Protein AF-A0A955YMF3-F1 (afdb_monomer_lite)

Secondary structure (DSSP, 8-state):
-PPPPPHHHHHHHHHHH-SSGGGS-SSHHHHHHHHHHHHHHTT---------TTHHHHHHHHHHSSSS-------S-HHHHHHHHHHHHHHHHHHHHHHHHTTS------THHHHHHHHHH--SS--GGGHHHHHHHHH-S-HHHHHHHHHHHHT-SSGGGS-HHHHHHHHHHH--SHHHHHHHHHHHHHH--GGGHHHHHHHHTS-S--BSGGG-B-TTGGGHHHHHHHHHHHHSPPPPP-------

Structure (mmCIF, N/CA/C/O backbone):
data_AF-A0A955YMF3-F1
#
_entry.id   AF-A0A955YMF3-F1
#
loop_
_atom_site.group_PDB
_atom_site.id
_atom_site.type_symbol
_atom_site.label_atom_id
_atom_site.label_alt_id
_atom_site.label_comp_id
_atom_site.label_asym_id
_atom_site.label_entity_id
_atom_site.label_seq_id
_atom_site.pdbx_PDB_ins_code
_atom_site.Cartn_x
_atom_site.Cartn_y
_atom_site.Cartn_z
_atom_site.occupancy
_atom_site.B_iso_or_equiv
_atom_site.auth_seq_id
_atom_site.auth_comp_id
_atom_site.auth_asym_id
_atom_site.auth_atom_id
_atom_site.pdbx_PDB_model_num
ATOM 1 N N . GLU A 1 1 ? -7.262 38.001 1.046 1.00 43.47 1 GLU A N 1
ATOM 2 C CA . GLU A 1 1 ? -6.238 38.309 2.060 1.00 43.47 1 GLU A CA 1
ATOM 3 C C . GLU A 1 1 ? -5.199 37.207 1.936 1.00 43.47 1 GLU A C 1
ATOM 5 O O . GLU A 1 1 ? -5.544 36.052 2.142 1.00 43.47 1 GLU A O 1
ATOM 10 N N . TRP A 1 2 ? -4.034 37.503 1.360 1.00 42.31 2 TRP A N 1
ATOM 11 C CA . TRP A 1 2 ? -3.029 36.476 1.066 1.00 42.31 2 TRP A CA 1
ATOM 12 C C . TRP A 1 2 ? -2.251 36.199 2.350 1.00 42.31 2 TRP A C 1
ATOM 14 O O . TRP A 1 2 ? -1.801 37.142 2.997 1.00 42.31 2 TRP A O 1
ATOM 24 N N . ALA A 1 3 ? -2.139 34.928 2.739 1.00 61.62 3 ALA A N 1
ATOM 25 C CA . ALA A 1 3 ? -1.353 34.533 3.899 1.00 61.62 3 ALA A CA 1
ATOM 26 C C . ALA A 1 3 ? 0.103 34.972 3.691 1.00 61.62 3 ALA A C 1
ATOM 28 O O . ALA A 1 3 ? 0.709 34.638 2.672 1.00 61.62 3 ALA A O 1
ATOM 29 N N . HIS A 1 4 ? 0.638 35.756 4.629 1.00 74.38 4 HIS A N 1
ATOM 30 C CA . HIS A 1 4 ? 2.041 36.150 4.615 1.00 74.38 4 HIS A CA 1
ATOM 31 C C . HIS A 1 4 ? 2.911 34.893 4.691 1.00 74.38 4 HIS A C 1
ATOM 33 O O . HIS A 1 4 ? 2.798 34.112 5.637 1.00 74.38 4 HIS A O 1
ATOM 39 N N . LEU A 1 5 ? 3.742 34.686 3.670 1.00 72.50 5 LEU A N 1
ATOM 40 C CA . LEU A 1 5 ? 4.762 33.646 3.689 1.00 72.50 5 LEU A CA 1
ATOM 41 C C . LEU A 1 5 ? 5.828 34.016 4.734 1.00 72.50 5 LEU A C 1
ATOM 43 O O . LEU A 1 5 ? 6.191 35.192 4.813 1.00 72.50 5 LEU A O 1
ATOM 47 N N . PRO A 1 6 ? 6.310 33.051 5.536 1.00 82.19 6 PRO A N 1
ATOM 48 C CA . PRO A 1 6 ? 7.395 33.295 6.480 1.00 82.19 6 PRO A CA 1
ATOM 49 C C . PRO A 1 6 ? 8.678 33.659 5.722 1.00 82.19 6 PRO A C 1
ATOM 51 O O . PRO A 1 6 ? 9.014 33.017 4.724 1.00 82.19 6 PRO A O 1
ATOM 54 N N . GLU A 1 7 ? 9.374 34.696 6.189 1.00 81.69 7 GLU A N 1
ATOM 55 C CA . GLU A 1 7 ? 10.567 35.270 5.546 1.00 81.69 7 GLU A CA 1
ATOM 56 C C . GLU A 1 7 ? 11.668 34.216 5.365 1.00 81.69 7 GLU A C 1
ATOM 58 O O . GLU A 1 7 ? 12.318 34.142 4.327 1.00 81.69 7 GLU A O 1
ATOM 63 N N . GLU A 1 8 ? 11.787 33.298 6.319 1.00 84.25 8 GLU A N 1
ATOM 64 C CA . GLU A 1 8 ? 12.791 32.240 6.317 1.00 84.25 8 GLU A CA 1
ATOM 65 C C . GLU A 1 8 ? 12.535 31.172 5.237 1.00 84.25 8 GLU A C 1
ATOM 67 O O . GLU A 1 8 ? 13.465 30.518 4.757 1.00 84.25 8 GLU A O 1
ATOM 72 N N . LEU A 1 9 ? 11.274 30.981 4.828 1.00 86.25 9 LEU A N 1
ATOM 73 C CA . LEU A 1 9 ? 10.940 30.114 3.697 1.00 86.25 9 LEU A CA 1
ATOM 74 C C . LEU A 1 9 ? 11.291 30.790 2.371 1.00 86.25 9 LEU A C 1
ATOM 76 O O . LEU A 1 9 ? 11.742 30.115 1.445 1.00 86.25 9 LEU A O 1
ATOM 80 N N . ASP A 1 10 ? 11.106 32.105 2.289 1.00 88.00 10 ASP A N 1
ATOM 81 C CA . ASP A 1 10 ? 11.448 32.888 1.104 1.00 88.00 10 ASP A CA 1
ATOM 82 C C . ASP A 1 10 ? 12.969 32.875 0.879 1.00 88.00 10 ASP A C 1
ATOM 84 O O . ASP A 1 10 ? 13.438 32.560 -0.215 1.00 88.00 10 ASP A O 1
ATOM 88 N N . GLU A 1 11 ? 13.761 33.055 1.942 1.00 88.50 11 GLU A N 1
ATOM 89 C CA . GLU A 1 11 ? 15.224 32.916 1.900 1.00 88.50 11 GLU A CA 1
ATOM 90 C C . GLU A 1 11 ? 15.678 31.523 1.435 1.00 88.50 11 GLU A C 1
ATOM 92 O O . GLU A 1 11 ? 16.590 31.398 0.609 1.00 88.50 11 GLU A O 1
ATOM 97 N N . LEU A 1 12 ? 15.020 30.457 1.910 1.00 90.19 12 LEU A N 1
ATOM 98 C CA . LEU A 1 12 ? 15.318 29.096 1.464 1.00 90.19 12 LEU A CA 1
ATOM 99 C C . LEU A 1 12 ? 15.028 28.927 -0.034 1.00 90.19 12 LEU A C 1
ATOM 101 O O . LEU A 1 12 ? 15.833 28.326 -0.750 1.00 90.19 12 LEU A O 1
ATOM 105 N N . ILE A 1 13 ? 13.921 29.485 -0.530 1.00 90.62 13 ILE A N 1
ATOM 106 C CA . ILE A 1 13 ? 13.575 29.471 -1.956 1.00 90.62 13 ILE A CA 1
ATOM 107 C C . ILE A 1 13 ? 14.620 30.240 -2.775 1.00 90.62 13 ILE A C 1
ATOM 109 O O . ILE A 1 13 ? 15.085 29.724 -3.794 1.00 90.62 13 ILE A O 1
ATOM 113 N N . PHE A 1 14 ? 15.058 31.416 -2.319 1.00 91.00 14 PHE A N 1
ATOM 114 C CA . PHE A 1 14 ? 16.126 32.170 -2.980 1.00 91.00 14 PHE A CA 1
ATOM 115 C C . PHE A 1 14 ? 17.440 31.381 -3.040 1.00 91.00 14 PHE A C 1
ATOM 117 O O . PHE A 1 14 ? 18.060 31.324 -4.101 1.00 91.00 14 PHE A O 1
ATOM 124 N N . SER A 1 15 ? 17.817 30.682 -1.964 1.00 89.25 15 SER A N 1
ATOM 125 C CA . SER A 1 15 ? 19.024 29.839 -1.950 1.00 89.25 15 SER A CA 1
ATOM 126 C C . SER A 1 15 ? 18.961 28.679 -2.957 1.00 89.25 15 SER A C 1
ATOM 128 O O . SER A 1 15 ? 19.966 28.313 -3.565 1.00 89.25 15 SER A O 1
ATOM 130 N N . LEU A 1 16 ? 17.771 28.114 -3.195 1.00 91.31 16 LEU A N 1
ATOM 131 C CA . LEU A 1 16 ? 17.562 27.040 -4.172 1.00 91.31 16 LEU A CA 1
ATOM 132 C C . LEU A 1 16 ? 17.628 27.541 -5.616 1.00 91.31 16 LEU A C 1
ATOM 134 O O . LEU A 1 16 ? 18.054 26.806 -6.512 1.00 91.31 16 LEU A O 1
ATOM 138 N N . LEU A 1 17 ? 17.200 28.784 -5.833 1.00 94.44 17 LEU A N 1
ATOM 139 C CA . LEU A 1 17 ? 17.168 29.434 -7.140 1.00 94.44 17 LEU A CA 1
ATOM 140 C C . LEU A 1 17 ? 18.468 30.169 -7.484 1.00 94.44 17 LEU A C 1
ATOM 142 O O . LEU A 1 17 ? 18.587 30.699 -8.590 1.00 94.44 17 LEU A O 1
ATOM 146 N N . GLU A 1 18 ? 19.454 30.170 -6.586 1.00 93.31 18 GLU A N 1
ATOM 147 C CA . GLU A 1 18 ? 20.709 30.888 -6.781 1.00 93.31 18 GLU A CA 1
ATOM 148 C C . GLU A 1 18 ? 21.424 30.433 -8.059 1.00 93.31 18 GLU A C 1
ATOM 150 O O . GLU A 1 18 ? 21.456 29.253 -8.410 1.00 93.31 18 GLU A O 1
ATOM 155 N N . THR A 1 19 ? 22.010 31.363 -8.807 1.00 87.31 19 THR A N 1
ATOM 156 C CA . THR A 1 19 ? 22.569 31.053 -10.132 1.00 87.31 19 THR A CA 1
ATOM 157 C C . THR A 1 19 ? 23.849 30.224 -10.016 1.00 87.31 19 THR A C 1
ATOM 159 O O . THR A 1 19 ? 24.144 29.392 -10.878 1.00 87.31 19 THR A O 1
ATOM 162 N N . LYS A 1 20 ? 24.609 30.420 -8.936 1.00 90.56 20 LYS A N 1
ATOM 163 C CA . LYS A 1 20 ? 25.871 29.724 -8.688 1.00 90.56 20 LYS A CA 1
ATOM 164 C C . LYS A 1 20 ? 25.628 28.408 -7.940 1.00 90.56 20 LYS A C 1
ATOM 166 O O . LYS A 1 20 ? 25.076 28.427 -6.846 1.00 90.56 20 LYS A O 1
ATOM 171 N N . PRO A 1 21 ? 26.108 27.260 -8.458 1.00 81.81 21 PRO A N 1
ATOM 172 C CA . PRO A 1 21 ? 25.903 25.966 -7.803 1.00 81.81 21 PRO A CA 1
ATOM 173 C C . PRO A 1 21 ? 26.508 25.857 -6.398 1.00 81.81 21 PRO A C 1
ATOM 175 O O . PRO A 1 21 ? 26.011 25.080 -5.596 1.00 81.81 21 PRO A O 1
ATOM 178 N N . ALA A 1 22 ? 27.574 26.610 -6.113 1.00 85.69 22 ALA A N 1
ATOM 179 C CA . ALA A 1 22 ? 28.259 26.582 -4.819 1.00 85.69 22 ALA A CA 1
ATOM 180 C C . ALA A 1 22 ? 27.468 27.261 -3.689 1.00 85.69 22 ALA A C 1
ATOM 182 O O . ALA A 1 22 ? 27.739 26.988 -2.525 1.00 85.69 22 ALA A O 1
ATOM 183 N N . ASP A 1 23 ? 26.505 28.114 -4.041 1.00 86.12 23 ASP A N 1
ATOM 184 C CA . ASP A 1 23 ? 25.693 28.880 -3.093 1.00 86.12 23 ASP A CA 1
ATOM 185 C C . ASP A 1 23 ? 24.331 28.202 -2.831 1.00 86.12 23 ASP A C 1
ATOM 187 O O . ASP A 1 23 ? 23.549 28.658 -1.999 1.00 86.12 23 ASP A O 1
ATOM 191 N N . ARG A 1 24 ? 24.053 27.085 -3.521 1.00 88.69 24 ARG A N 1
ATOM 192 C CA . ARG A 1 24 ? 22.860 26.257 -3.308 1.00 88.69 24 ARG A CA 1
ATOM 193 C C . ARG A 1 24 ? 23.100 25.246 -2.186 1.00 88.69 24 ARG A C 1
ATOM 195 O O . ARG A 1 24 ? 24.235 24.796 -2.012 1.00 88.69 24 ARG A O 1
ATOM 202 N N . PRO A 1 25 ? 22.038 24.787 -1.503 1.00 91.06 25 PRO A N 1
ATOM 203 C CA . PRO A 1 25 ? 22.119 23.629 -0.6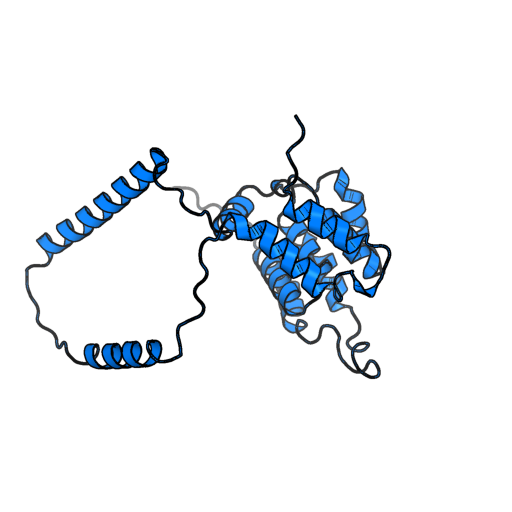22 1.00 91.06 25 PRO A CA 1
ATOM 204 C C . PRO A 1 25 ? 22.758 22.445 -1.352 1.00 91.06 25 PRO A C 1
ATOM 206 O O . PRO A 1 25 ? 22.349 22.081 -2.461 1.00 91.06 25 PRO A O 1
ATOM 209 N N . ALA A 1 26 ? 23.772 21.845 -0.737 1.00 82.75 26 ALA A N 1
ATOM 210 C CA . ALA A 1 26 ? 24.582 20.819 -1.380 1.00 82.75 26 ALA A CA 1
ATOM 211 C C . ALA A 1 26 ? 23.794 19.515 -1.560 1.00 82.75 26 ALA A C 1
ATOM 213 O O . ALA A 1 26 ? 24.111 18.697 -2.429 1.00 82.75 26 ALA A O 1
ATOM 214 N N . THR A 1 27 ? 22.764 19.302 -0.732 1.00 89.88 27 THR A N 1
ATOM 215 C CA . THR A 1 27 ? 21.963 18.079 -0.745 1.00 89.88 27 THR A CA 1
ATOM 216 C C . THR A 1 27 ? 20.477 18.331 -0.502 1.00 89.88 27 THR A C 1
ATOM 218 O O . THR A 1 27 ? 20.074 19.241 0.216 1.00 89.88 27 THR A O 1
ATOM 221 N N . ALA A 1 28 ? 19.638 17.434 -1.025 1.00 84.75 28 ALA A N 1
ATOM 222 C CA . ALA A 1 28 ? 18.204 17.426 -0.725 1.00 84.75 28 ALA A CA 1
ATOM 223 C C . ALA A 1 28 ? 17.897 17.143 0.762 1.00 84.75 28 ALA A C 1
ATOM 225 O O . ALA A 1 28 ? 16.797 17.434 1.226 1.00 84.75 28 ALA A O 1
ATOM 226 N N . ALA A 1 29 ? 18.850 16.566 1.507 1.00 75.31 29 ALA A N 1
ATOM 227 C CA . ALA A 1 29 ? 18.709 16.355 2.943 1.00 75.31 29 ALA A CA 1
ATOM 228 C C . ALA A 1 29 ? 18.720 17.690 3.700 1.00 75.31 29 ALA A C 1
ATOM 230 O O . ALA A 1 29 ? 17.834 17.907 4.513 1.00 75.31 29 ALA A O 1
ATOM 231 N N . GLU A 1 30 ? 19.628 18.605 3.354 1.00 79.81 30 GLU A N 1
ATOM 232 C CA . GLU A 1 30 ? 19.701 19.944 3.959 1.00 79.81 30 GLU A CA 1
ATOM 233 C C . GLU A 1 30 ? 18.416 20.748 3.734 1.00 79.81 30 GLU A C 1
ATOM 235 O O . GLU A 1 30 ? 17.901 21.366 4.661 1.00 79.81 30 GLU A O 1
ATOM 240 N N . VAL A 1 31 ? 17.845 20.679 2.527 1.00 90.88 31 VAL A N 1
ATOM 241 C CA . VAL A 1 31 ? 16.578 21.356 2.198 1.00 90.88 31 VAL A CA 1
ATOM 242 C C . VAL A 1 31 ? 15.424 20.785 3.013 1.00 90.88 31 VAL A C 1
ATOM 244 O O . VAL A 1 31 ? 14.618 21.527 3.567 1.00 90.88 31 VAL A O 1
ATOM 247 N N . ARG A 1 32 ? 15.343 19.453 3.109 1.00 86.44 32 ARG A N 1
ATOM 248 C CA . ARG A 1 32 ? 14.320 18.784 3.912 1.00 86.44 32 ARG A CA 1
ATOM 249 C C . ARG A 1 32 ? 14.458 19.154 5.386 1.00 86.44 32 ARG A C 1
ATOM 251 O O . ARG A 1 32 ? 13.451 19.445 6.017 1.00 86.44 32 ARG A O 1
ATOM 258 N N . ASP A 1 33 ? 15.673 19.162 5.918 1.00 81.38 33 ASP A N 1
ATOM 259 C CA . ASP A 1 33 ? 15.923 19.480 7.320 1.00 81.38 33 ASP A CA 1
ATOM 260 C C . ASP A 1 33 ? 15.587 20.955 7.614 1.00 81.38 33 ASP A C 1
ATOM 262 O O . ASP A 1 33 ? 14.957 21.238 8.630 1.00 81.38 33 ASP A O 1
ATOM 266 N N . ALA A 1 34 ? 15.885 21.881 6.694 1.00 84.19 34 ALA A N 1
ATOM 267 C CA . ALA A 1 34 ? 15.465 23.282 6.791 1.00 84.19 34 ALA A CA 1
ATOM 268 C C . ALA A 1 34 ? 13.934 23.436 6.769 1.00 84.19 34 ALA A C 1
ATOM 270 O O . ALA A 1 34 ? 13.373 24.132 7.611 1.00 84.19 34 ALA A O 1
ATOM 271 N N . LEU A 1 35 ? 13.235 22.732 5.872 1.00 88.00 35 LEU A N 1
ATOM 272 C CA . LEU A 1 35 ? 11.768 22.738 5.825 1.00 88.00 35 LEU A CA 1
ATOM 273 C C . LEU A 1 35 ? 11.141 22.138 7.087 1.00 88.00 35 LEU A C 1
ATOM 275 O O . LEU A 1 35 ? 10.138 22.657 7.569 1.00 88.00 35 LEU A O 1
ATOM 279 N N . LEU A 1 36 ? 11.736 21.083 7.651 1.00 81.88 36 LEU A N 1
ATOM 280 C CA . LEU A 1 36 ? 11.311 20.526 8.936 1.00 81.88 36 LEU A CA 1
ATOM 281 C C . LEU A 1 36 ? 11.513 21.549 10.060 1.00 81.88 36 LEU A C 1
ATOM 283 O O . LEU A 1 36 ? 10.624 21.739 10.883 1.00 81.88 36 LEU A O 1
ATOM 287 N N . VAL A 1 37 ? 12.640 22.261 10.079 1.00 81.50 37 VAL A N 1
ATOM 288 C CA . VAL A 1 37 ? 12.868 23.340 11.049 1.00 81.50 37 VAL A CA 1
ATOM 289 C C . VAL A 1 37 ? 11.855 24.473 10.876 1.00 81.50 37 VAL A C 1
ATOM 291 O O . VAL A 1 37 ? 11.398 25.003 11.876 1.00 81.50 37 VAL A O 1
ATOM 294 N N . LEU A 1 38 ? 11.432 24.826 9.664 1.00 83.31 38 LEU A N 1
ATOM 295 C CA . LEU A 1 38 ? 10.406 25.859 9.469 1.00 83.31 38 LEU A CA 1
ATOM 296 C C . LEU A 1 38 ? 9.004 25.381 9.862 1.00 83.31 38 LEU A C 1
ATOM 298 O O . LEU A 1 38 ? 8.267 26.113 10.522 1.00 83.31 38 LEU A O 1
ATOM 302 N N . ALA A 1 39 ? 8.663 24.139 9.517 1.00 78.88 39 ALA A N 1
ATOM 303 C CA . ALA A 1 39 ? 7.375 23.530 9.833 1.00 78.88 39 ALA A CA 1
ATOM 304 C C . ALA A 1 39 ? 7.191 23.272 11.337 1.00 78.88 39 ALA A C 1
ATOM 306 O O . ALA A 1 39 ? 6.080 23.393 11.847 1.00 78.88 39 ALA A O 1
ATOM 307 N N . TYR A 1 40 ? 8.272 22.937 12.051 1.00 75.06 40 TYR A N 1
ATOM 308 C CA . TYR A 1 40 ? 8.226 22.538 13.463 1.00 75.06 40 TYR A CA 1
ATOM 309 C C . TYR A 1 40 ? 8.909 23.527 14.423 1.00 75.06 40 TYR A C 1
ATOM 311 O O . TYR A 1 40 ? 8.664 23.490 15.628 1.00 75.06 40 TYR A O 1
ATOM 319 N N . GLY A 1 41 ? 9.745 24.440 13.926 1.00 57.41 41 GLY A N 1
ATOM 320 C CA . GLY A 1 41 ? 10.498 25.415 14.728 1.00 57.41 41 GLY A CA 1
ATOM 321 C C . GLY A 1 41 ? 9.637 26.528 15.318 1.00 57.41 41 GLY A C 1
ATOM 322 O O . GLY A 1 41 ? 9.949 27.017 16.399 1.00 57.41 41 GLY A O 1
ATOM 323 N N . HIS A 1 42 ? 8.490 26.839 14.707 1.00 50.81 42 HIS A N 1
ATOM 324 C CA . HIS A 1 42 ? 7.473 27.704 15.320 1.00 50.81 42 HIS A CA 1
ATOM 325 C C . HIS A 1 42 ? 6.721 27.026 16.483 1.00 50.81 42 HIS A C 1
ATOM 327 O O . HIS A 1 42 ? 5.986 27.685 17.215 1.00 50.81 42 HIS A O 1
ATOM 333 N N . SER A 1 43 ? 6.926 25.722 16.696 1.00 46.91 43 SER A N 1
ATOM 334 C CA . SER A 1 43 ? 6.306 24.944 17.774 1.00 46.91 43 SER A CA 1
ATOM 335 C C . SER A 1 43 ? 7.301 24.480 18.845 1.00 46.91 43 SER A C 1
ATOM 337 O O . SER A 1 43 ? 6.904 23.782 19.775 1.00 46.91 43 SER A O 1
ATOM 339 N N . ALA A 1 44 ? 8.580 24.867 18.765 1.00 40.75 44 ALA A N 1
ATOM 340 C CA . ALA A 1 44 ? 9.608 24.331 19.654 1.00 40.75 44 ALA A CA 1
ATOM 341 C C . ALA A 1 44 ? 10.683 25.361 20.042 1.00 40.75 44 ALA A C 1
ATOM 343 O O . ALA A 1 44 ? 11.828 25.306 19.594 1.00 40.75 44 ALA A O 1
ATOM 344 N N . HIS A 1 45 ? 10.370 26.228 21.009 1.00 38.53 45 HIS A N 1
ATOM 345 C CA . HIS A 1 45 ? 11.410 26.650 21.948 1.00 38.53 45 HIS A CA 1
ATOM 346 C C . HIS A 1 45 ? 11.740 25.463 22.860 1.00 38.53 45 HIS A C 1
ATOM 348 O O . HIS A 1 45 ? 11.056 25.205 23.846 1.00 38.53 45 HIS A O 1
ATOM 354 N N . GLY A 1 46 ? 12.785 24.719 22.504 1.00 32.81 46 GLY A N 1
ATOM 355 C CA . GLY A 1 46 ? 13.231 23.561 23.275 1.00 32.81 46 GLY A CA 1
ATOM 356 C C . GLY A 1 46 ? 14.556 23.003 22.777 1.00 32.81 46 GLY A C 1
ATOM 357 O O . GLY A 1 46 ? 14.639 21.843 22.391 1.00 32.81 46 GLY A O 1
ATOM 358 N N . LYS A 1 47 ? 15.599 23.836 22.751 1.00 35.03 47 LYS A N 1
ATOM 359 C CA . LYS A 1 47 ? 16.974 23.361 22.587 1.00 35.03 47 LYS A CA 1
ATOM 360 C C . LYS A 1 47 ? 17.511 23.021 23.975 1.00 35.03 47 LYS A C 1
ATOM 362 O O . LYS A 1 47 ? 17.639 23.923 24.790 1.00 35.03 47 LYS A O 1
ATOM 367 N N . ASP A 1 48 ? 17.873 21.764 24.205 1.00 34.75 48 ASP A N 1
ATOM 368 C CA . ASP A 1 48 ? 18.891 21.424 25.200 1.00 34.75 48 ASP A CA 1
ATOM 369 C C . ASP A 1 48 ? 19.777 20.287 24.662 1.00 34.75 48 ASP A C 1
ATOM 371 O O . ASP A 1 48 ? 19.311 19.156 24.497 1.00 34.75 48 ASP A O 1
ATOM 375 N N . PRO A 1 49 ? 21.061 20.551 24.358 1.00 48.72 49 PRO A N 1
ATOM 376 C CA . PRO A 1 49 ? 22.035 19.532 24.019 1.00 48.72 49 PRO A CA 1
ATOM 377 C C . PRO A 1 49 ? 22.800 19.142 25.286 1.00 48.72 49 PRO A C 1
ATOM 379 O O . PRO A 1 49 ? 23.960 19.497 25.456 1.00 48.72 49 PRO A O 1
ATOM 382 N N . ALA A 1 50 ? 22.157 18.431 26.205 1.00 42.81 50 ALA A N 1
ATOM 383 C CA . ALA A 1 50 ? 22.846 17.744 27.292 1.00 42.81 50 ALA A CA 1
ATOM 384 C C . ALA A 1 50 ? 21.870 16.803 27.991 1.00 42.81 50 ALA A C 1
ATOM 386 O O . ALA A 1 50 ? 20.943 17.272 28.633 1.00 42.81 50 ALA A O 1
ATOM 387 N N . LEU A 1 51 ? 22.113 15.492 27.937 1.00 42.94 51 LEU A N 1
ATOM 388 C CA . LEU A 1 51 ? 22.140 14.658 29.143 1.00 42.94 51 LEU A CA 1
ATOM 389 C C . LEU A 1 51 ? 22.572 13.233 28.802 1.00 42.94 51 LEU A C 1
ATOM 391 O O . LEU A 1 51 ? 21.843 12.410 28.255 1.00 42.94 51 LEU A O 1
ATOM 395 N N . ASN A 1 52 ? 23.820 12.989 29.177 1.00 39.53 52 ASN A N 1
ATOM 396 C CA . ASN A 1 52 ? 24.527 11.729 29.139 1.00 39.53 52 ASN A CA 1
ATOM 397 C C . ASN A 1 52 ? 23.828 10.597 29.919 1.00 39.53 52 ASN A C 1
ATOM 399 O O . ASN A 1 52 ? 23.225 10.785 30.979 1.00 39.53 52 ASN A O 1
ATOM 403 N N . ASP A 1 53 ? 24.072 9.396 29.403 1.00 50.00 53 ASP A N 1
ATOM 404 C CA . ASP A 1 53 ? 23.746 8.026 29.816 1.00 50.00 53 ASP A CA 1
ATOM 405 C C . ASP A 1 53 ? 24.146 7.623 31.264 1.00 50.00 53 ASP A C 1
ATOM 407 O O . ASP A 1 53 ? 24.848 6.642 31.500 1.00 50.00 53 ASP A O 1
ATOM 411 N N . THR A 1 54 ? 23.717 8.363 32.294 1.00 49.09 54 THR A N 1
ATOM 412 C CA . THR A 1 54 ? 24.048 8.014 33.701 1.00 49.09 54 THR A CA 1
ATOM 413 C C . THR A 1 54 ? 22.872 8.047 34.683 1.00 49.09 54 THR A C 1
ATOM 415 O O . THR A 1 54 ? 22.909 7.353 35.704 1.00 49.09 54 THR A O 1
ATOM 418 N N . GLY A 1 55 ? 21.779 8.752 34.370 1.00 44.00 55 GLY A N 1
ATOM 419 C CA . GLY A 1 55 ? 20.577 8.794 35.219 1.00 44.00 55 GLY A CA 1
ATOM 420 C C . GLY A 1 55 ? 19.725 7.519 35.152 1.00 44.00 55 GLY A C 1
ATOM 421 O O . GLY A 1 55 ? 19.246 7.020 36.175 1.00 44.00 55 GLY A O 1
ATOM 422 N N . ALA A 1 56 ? 19.604 6.930 33.958 1.00 47.28 56 ALA A N 1
ATOM 423 C CA . ALA A 1 56 ? 18.732 5.782 33.706 1.00 47.28 56 ALA A CA 1
ATOM 424 C C . ALA A 1 56 ? 19.175 4.500 34.445 1.00 47.28 56 ALA A C 1
ATOM 426 O O . ALA A 1 56 ? 18.337 3.690 34.852 1.00 47.28 56 ALA A O 1
ATOM 427 N N . ARG A 1 57 ? 20.482 4.331 34.703 1.00 49.94 57 ARG A N 1
ATOM 428 C CA . ARG A 1 57 ? 21.014 3.168 35.441 1.00 49.94 57 ARG A CA 1
ATOM 429 C C . ARG A 1 57 ? 20.753 3.249 36.949 1.00 49.94 57 ARG A C 1
ATOM 431 O O . ARG A 1 57 ? 20.408 2.236 37.556 1.00 49.94 57 ARG A O 1
ATOM 438 N N . LYS A 1 58 ? 20.831 4.439 37.558 1.00 48.62 58 LYS A N 1
ATOM 439 C CA . LYS A 1 58 ? 20.556 4.616 39.000 1.00 48.62 58 LYS A CA 1
ATOM 440 C C . LYS A 1 58 ? 19.065 4.485 39.334 1.00 48.62 58 LYS A C 1
ATOM 442 O O . LYS A 1 58 ? 18.724 3.960 40.393 1.00 48.62 58 LYS A O 1
ATOM 447 N N . ALA A 1 59 ? 18.179 4.875 38.416 1.00 50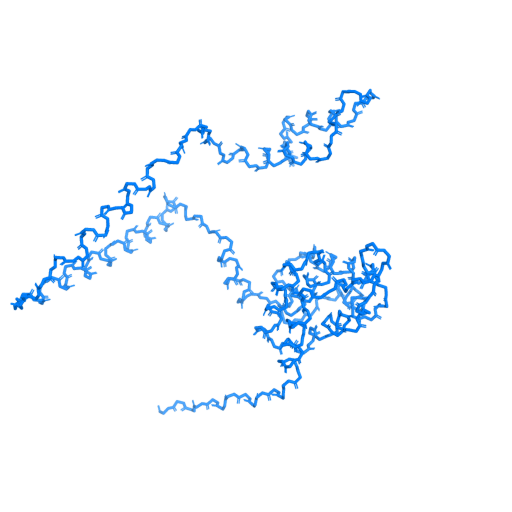.19 59 ALA A N 1
ATOM 448 C CA . ALA A 1 59 ? 16.733 4.723 38.589 1.00 50.19 59 ALA A CA 1
ATOM 449 C C . ALA A 1 59 ? 16.271 3.249 38.562 1.00 50.19 59 ALA A C 1
ATOM 451 O O . ALA A 1 59 ? 15.358 2.879 39.301 1.00 50.19 59 ALA A O 1
ATOM 452 N N . ARG A 1 60 ? 16.927 2.383 37.771 1.00 53.12 60 ARG A N 1
ATOM 453 C CA . ARG A 1 60 ? 16.629 0.937 37.744 1.00 53.12 60 ARG A CA 1
ATOM 454 C C . ARG A 1 60 ? 17.109 0.197 38.999 1.00 53.12 60 ARG A C 1
ATOM 456 O O . ARG A 1 60 ? 16.382 -0.666 39.482 1.00 53.12 60 ARG A O 1
ATOM 463 N N . ALA A 1 61 ? 18.256 0.567 39.575 1.00 50.81 61 ALA 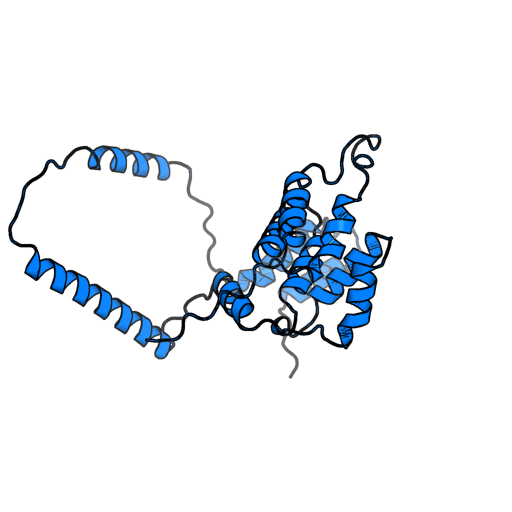A N 1
ATOM 464 C CA . ALA A 1 61 ? 18.773 -0.071 40.794 1.00 50.81 61 ALA A CA 1
ATOM 465 C C . ALA A 1 61 ? 17.868 0.164 42.019 1.00 50.81 61 ALA A C 1
ATOM 467 O O . ALA A 1 61 ? 17.576 -0.766 42.765 1.00 50.81 61 ALA A O 1
ATOM 468 N N . LYS A 1 62 ? 17.323 1.380 42.171 1.00 45.97 62 LYS A N 1
ATOM 469 C CA . LYS A 1 62 ? 16.454 1.732 43.310 1.00 45.97 62 LYS A CA 1
ATOM 470 C C . LYS A 1 62 ? 15.085 1.032 43.284 1.00 45.97 62 LYS A C 1
ATOM 472 O O . LYS A 1 62 ? 14.446 0.894 44.322 1.00 45.97 62 LYS A O 1
ATOM 477 N N . ARG A 1 63 ? 14.635 0.581 42.105 1.00 51.66 63 ARG A N 1
ATOM 478 C CA . ARG A 1 63 ? 13.342 -0.104 41.913 1.00 51.66 63 ARG A CA 1
ATOM 479 C C . ARG A 1 63 ? 13.427 -1.616 42.170 1.00 51.66 63 ARG A C 1
ATOM 481 O O . ARG A 1 63 ? 12.429 -2.217 42.557 1.00 51.66 63 ARG A O 1
ATOM 488 N N . ALA A 1 64 ? 14.611 -2.213 42.016 1.00 48.75 64 ALA A N 1
ATOM 489 C CA . ALA A 1 64 ? 14.853 -3.624 42.333 1.00 48.75 64 ALA A CA 1
ATOM 490 C C . ALA A 1 64 ? 14.893 -3.889 43.851 1.00 48.75 64 ALA A C 1
ATOM 492 O O . ALA A 1 64 ? 14.494 -4.955 44.301 1.00 48.75 64 ALA A O 1
ATOM 493 N N . GLU A 1 65 ? 15.291 -2.898 44.651 1.00 43.56 65 GLU A N 1
ATOM 494 C CA . GLU A 1 65 ? 15.406 -3.028 46.112 1.00 43.56 65 GLU A CA 1
ATOM 495 C C . GLU A 1 65 ? 14.062 -2.852 46.848 1.00 43.56 65 GLU A C 1
ATOM 497 O O . GLU A 1 65 ? 13.880 -3.342 47.958 1.00 43.56 65 GLU A O 1
ATOM 502 N N . GLN A 1 66 ? 13.074 -2.203 46.218 1.00 50.12 66 GLN A N 1
ATOM 503 C CA . GLN A 1 66 ? 11.747 -1.981 46.812 1.00 50.12 66 GLN A CA 1
ATOM 504 C C . GLN A 1 66 ? 10.755 -3.132 46.590 1.00 50.12 66 GLN A C 1
ATOM 506 O O . GLN A 1 66 ? 9.699 -3.148 47.217 1.00 50.12 66 GLN A O 1
ATOM 511 N N . THR A 1 67 ? 11.062 -4.099 45.720 1.00 46.75 67 THR A N 1
ATOM 512 C CA . THR A 1 67 ? 10.122 -5.183 45.372 1.00 46.75 67 THR A CA 1
ATOM 513 C C . THR A 1 67 ? 10.273 -6.448 46.222 1.00 46.75 67 THR A C 1
ATOM 515 O O . THR A 1 67 ? 9.425 -7.331 46.134 1.00 46.75 67 THR A O 1
ATOM 518 N N . THR A 1 68 ? 11.270 -6.531 47.110 1.00 43.78 68 THR A N 1
ATOM 519 C CA . THR A 1 68 ? 11.507 -7.717 47.962 1.00 43.78 68 THR A CA 1
ATOM 520 C C . THR A 1 68 ? 11.101 -7.549 49.429 1.00 43.78 68 THR A C 1
ATOM 522 O O . THR A 1 68 ? 11.189 -8.507 50.195 1.00 43.78 68 THR A O 1
ATOM 525 N N . ALA A 1 69 ? 10.586 -6.386 49.841 1.00 45.12 69 ALA A N 1
ATOM 526 C CA . ALA A 1 69 ? 10.214 -6.133 51.233 1.00 45.12 69 ALA A CA 1
ATOM 527 C C . ALA A 1 69 ? 8.783 -5.597 51.382 1.00 45.12 69 ALA A C 1
ATOM 529 O O . ALA A 1 69 ? 8.561 -4.415 51.635 1.00 45.12 69 ALA A O 1
ATOM 530 N N . SER A 1 70 ? 7.787 -6.480 51.296 1.00 40.84 70 SER A N 1
ATOM 531 C CA . SER A 1 70 ? 6.555 -6.320 52.083 1.00 40.84 70 SER A CA 1
ATOM 532 C C . SER A 1 70 ? 5.775 -7.623 52.155 1.00 40.84 70 SER A C 1
ATOM 534 O O . SER A 1 70 ? 4.938 -7.942 51.315 1.00 40.84 70 SER A O 1
ATOM 536 N N . ALA A 1 71 ? 6.079 -8.371 53.212 1.00 41.94 71 ALA A N 1
ATOM 537 C CA . ALA A 1 71 ? 5.266 -9.463 53.707 1.00 41.94 71 ALA A CA 1
ATOM 538 C C . ALA A 1 71 ? 3.904 -8.954 54.219 1.00 41.94 71 ALA A C 1
ATOM 540 O O . ALA A 1 71 ? 3.795 -7.872 54.800 1.00 41.94 71 ALA A O 1
ATOM 541 N N . LEU A 1 72 ? 2.884 -9.788 54.008 1.00 48.47 72 LEU A N 1
ATOM 542 C CA . LEU A 1 72 ? 1.495 -9.651 54.446 1.00 48.47 72 LEU A CA 1
ATOM 543 C C . LEU A 1 72 ? 1.329 -9.062 55.860 1.00 48.47 72 LEU A C 1
ATOM 545 O O . LEU A 1 72 ? 1.852 -9.610 56.830 1.00 48.47 72 LEU A O 1
ATOM 549 N N . LYS A 1 73 ? 0.421 -8.086 56.002 1.00 38.75 73 LYS A N 1
ATOM 550 C CA . LYS A 1 73 ? -0.397 -7.927 57.219 1.00 38.75 73 LYS A CA 1
ATOM 551 C C . LYS A 1 73 ? -1.850 -7.583 56.858 1.00 38.75 73 LYS A C 1
ATOM 553 O O . LYS A 1 73 ? -2.070 -6.696 56.035 1.00 38.75 73 LYS A O 1
ATOM 558 N N . PRO A 1 74 ? -2.855 -8.229 57.481 1.00 48.75 74 PRO A N 1
ATOM 559 C CA . PRO A 1 74 ? -4.258 -7.928 57.234 1.00 48.75 74 PRO A CA 1
ATOM 560 C C . PRO A 1 74 ? -4.707 -6.776 58.144 1.00 48.75 74 PRO A C 1
ATOM 562 O O . PRO A 1 74 ? -4.536 -6.829 59.361 1.00 48.75 74 PRO A O 1
ATOM 565 N N . GLN A 1 75 ? -5.304 -5.722 57.585 1.00 46.31 75 GLN A N 1
ATOM 566 C CA . GLN A 1 75 ? -5.854 -4.610 58.371 1.00 46.31 75 GLN A CA 1
ATOM 567 C C . GLN A 1 75 ? -7.252 -4.231 57.875 1.00 46.31 75 GLN A C 1
ATOM 569 O O . GLN A 1 75 ? -7.456 -3.770 56.756 1.00 46.31 75 GLN A O 1
ATOM 574 N N . ARG A 1 76 ? -8.224 -4.420 58.774 1.00 46.19 76 ARG A N 1
ATOM 575 C CA . ARG A 1 76 ? -9.679 -4.214 58.661 1.00 46.19 76 ARG A CA 1
ATOM 576 C C . ARG A 1 76 ? -10.126 -2.749 58.414 1.00 46.19 76 ARG A C 1
ATOM 578 O O . ARG A 1 76 ? -11.187 -2.348 58.877 1.00 46.19 76 ARG A O 1
ATOM 585 N N . LYS A 1 77 ? -9.361 -1.927 57.684 1.00 43.75 77 LYS A N 1
ATOM 586 C CA . LYS A 1 77 ? -9.664 -0.501 57.408 1.00 43.75 77 LYS A CA 1
ATOM 587 C C . LYS A 1 77 ? -10.001 -0.201 55.934 1.00 43.75 77 LYS A C 1
ATOM 589 O O . LYS A 1 77 ? -9.937 0.944 55.502 1.00 43.75 77 LYS A O 1
ATOM 594 N N . ALA A 1 78 ? -10.398 -1.210 55.157 1.00 49.25 78 ALA A N 1
ATOM 595 C CA . ALA A 1 78 ? -10.534 -1.106 53.698 1.00 49.25 78 ALA A CA 1
ATOM 596 C C . ALA A 1 78 ? -11.736 -0.279 53.187 1.00 49.25 78 ALA A C 1
ATOM 598 O O . ALA A 1 78 ? -11.736 0.139 52.035 1.00 49.25 78 ALA A O 1
ATOM 599 N N . ARG A 1 79 ? -12.760 0.008 54.008 1.00 49.81 79 ARG A N 1
ATOM 600 C CA . ARG A 1 79 ? -13.981 0.671 53.498 1.00 49.81 79 ARG A CA 1
ATOM 601 C C . ARG A 1 79 ? -13.875 2.195 53.382 1.00 49.81 79 ARG A C 1
ATOM 603 O O . ARG A 1 79 ? -14.487 2.748 52.486 1.00 49.81 79 ARG A O 1
ATOM 610 N N . ARG A 1 80 ? -13.091 2.887 54.220 1.00 48.50 80 ARG A N 1
ATOM 611 C CA . ARG A 1 80 ? -12.939 4.361 54.133 1.00 48.50 80 ARG A CA 1
ATOM 612 C C . ARG A 1 80 ? -11.881 4.809 53.120 1.00 48.50 80 ARG A C 1
ATOM 614 O O . ARG A 1 80 ? -12.039 5.867 52.525 1.00 48.50 80 ARG A O 1
ATOM 621 N N . ALA A 1 81 ? -10.850 3.997 52.891 1.00 50.69 81 ALA A N 1
ATOM 622 C CA . ALA A 1 81 ? -9.804 4.299 51.913 1.00 50.69 81 ALA A CA 1
ATOM 623 C C . ALA A 1 81 ? -10.315 4.200 50.465 1.00 50.69 81 ALA A C 1
ATOM 625 O O . ALA A 1 81 ? -9.943 5.018 49.632 1.00 50.69 81 ALA A O 1
ATOM 626 N N . LEU A 1 82 ? -11.231 3.264 50.183 1.00 47.66 82 LEU A N 1
ATOM 627 C CA . LEU A 1 82 ? -11.812 3.091 48.849 1.00 47.66 82 LEU A CA 1
ATOM 628 C C . LEU A 1 82 ? -12.662 4.299 48.414 1.00 47.66 82 LEU A C 1
ATOM 630 O O . LEU A 1 82 ? -12.534 4.750 47.281 1.00 47.66 82 LEU A O 1
ATOM 634 N N . PHE A 1 83 ? -13.467 4.873 49.319 1.00 49.97 83 PHE A N 1
ATOM 635 C CA . PHE A 1 83 ? -14.251 6.083 49.021 1.00 49.97 83 PHE A CA 1
ATOM 636 C C . PHE A 1 83 ? -13.377 7.327 48.823 1.00 49.97 83 PHE A C 1
ATOM 638 O O . PHE A 1 83 ? -13.712 8.179 48.006 1.00 49.97 83 PHE A O 1
ATOM 645 N N . TRP A 1 84 ? -12.240 7.420 49.519 1.00 52.34 84 TRP A N 1
ATOM 646 C CA . TRP A 1 84 ? -11.287 8.516 49.321 1.00 52.34 84 TRP A CA 1
ATOM 647 C C . TRP A 1 84 ? -10.572 8.418 47.967 1.00 52.34 84 TRP A C 1
ATOM 649 O O . TRP A 1 84 ? -10.465 9.414 47.260 1.00 52.34 84 TRP A O 1
ATOM 659 N N . VAL A 1 85 ? -10.145 7.218 47.562 1.00 55.06 85 VAL A N 1
ATOM 660 C CA . VAL A 1 85 ? -9.484 7.000 46.262 1.00 55.06 85 VAL A CA 1
ATOM 661 C C . VAL A 1 85 ? -10.452 7.224 45.095 1.00 55.06 85 VAL A C 1
ATOM 663 O O . VAL A 1 85 ? -10.084 7.871 44.117 1.00 55.06 85 VAL A O 1
ATOM 666 N N . LEU A 1 86 ? -11.703 6.760 45.209 1.00 53.19 86 LEU A N 1
ATOM 667 C CA . LEU A 1 86 ? -12.712 6.957 44.165 1.00 53.19 86 LEU A CA 1
ATOM 668 C C . LEU A 1 86 ? -13.117 8.435 44.030 1.00 53.19 86 LEU A C 1
ATOM 670 O O . LEU A 1 86 ? -13.230 8.928 42.913 1.00 53.19 86 LEU A O 1
ATOM 674 N N . GLY A 1 87 ? -13.262 9.149 45.155 1.00 51.41 87 GLY A N 1
ATOM 675 C CA . GLY A 1 87 ? -13.596 10.576 45.171 1.00 51.41 87 GLY A CA 1
ATOM 676 C C . GLY A 1 87 ? -12.504 11.467 44.574 1.00 51.41 87 GLY A C 1
ATOM 677 O O . GLY A 1 87 ? -12.816 12.407 43.842 1.00 51.41 87 GLY A O 1
ATOM 678 N N . VAL A 1 88 ? -11.226 11.148 44.820 1.00 61.75 88 VAL A N 1
ATOM 679 C CA . VAL A 1 88 ? -10.091 11.856 44.201 1.00 61.75 88 VAL A CA 1
ATOM 680 C C . VAL A 1 88 ? -10.060 11.618 42.689 1.00 61.75 88 VAL A C 1
ATOM 682 O O . VAL A 1 88 ? -9.885 12.572 41.938 1.00 61.75 88 VAL A O 1
ATOM 685 N N . LEU A 1 89 ? -10.304 10.389 42.220 1.00 53.41 89 LEU A N 1
ATOM 686 C CA . LEU A 1 89 ? -10.318 10.082 40.784 1.00 53.41 89 LEU A CA 1
ATOM 687 C C . LEU A 1 89 ? -11.453 10.794 40.035 1.00 53.41 89 LEU A C 1
ATOM 689 O O . LEU A 1 89 ? -11.213 11.381 38.982 1.00 53.41 89 LEU A O 1
ATOM 693 N N . THR A 1 90 ? -12.669 10.814 40.588 1.00 58.19 90 THR A N 1
ATOM 694 C CA . THR A 1 90 ? -13.787 11.558 39.984 1.00 58.19 90 THR A CA 1
ATOM 695 C C . THR A 1 90 ? -13.584 13.071 40.046 1.00 58.19 90 THR A C 1
ATOM 697 O O . THR A 1 90 ? -13.950 13.771 39.106 1.00 58.19 90 THR A O 1
ATOM 700 N N . GLY A 1 91 ? -12.964 13.580 41.117 1.00 57.66 91 GLY A N 1
ATOM 701 C CA . GLY A 1 91 ? -12.624 14.997 41.245 1.00 57.66 91 GLY A CA 1
ATOM 702 C C . GLY A 1 91 ? -11.604 15.448 40.200 1.00 57.66 91 GLY A C 1
ATOM 703 O O . GLY A 1 91 ? -11.793 16.494 39.589 1.00 57.66 91 GLY A O 1
ATOM 704 N N . VAL A 1 92 ? -10.577 14.633 39.941 1.00 63.56 92 VAL A N 1
ATOM 705 C CA . VAL A 1 92 ? -9.568 14.897 38.902 1.00 63.56 92 VAL A CA 1
ATOM 706 C C . VAL A 1 92 ? -10.175 14.819 37.497 1.00 63.56 92 VAL A C 1
ATOM 708 O O . VAL A 1 92 ? -9.891 15.672 36.664 1.00 63.56 92 VAL A O 1
ATOM 711 N N . ALA A 1 93 ? -11.056 13.853 37.223 1.00 60.44 93 ALA A N 1
ATOM 712 C CA . ALA A 1 93 ? -11.722 13.764 35.921 1.00 60.44 93 ALA A CA 1
ATOM 713 C C . ALA A 1 93 ? -12.641 14.972 35.649 1.00 60.44 93 ALA A C 1
ATOM 715 O O . ALA A 1 93 ? -12.653 15.498 34.537 1.00 60.44 93 ALA A O 1
ATOM 716 N N . ALA A 1 94 ? -13.370 15.450 36.664 1.00 68.44 94 ALA A N 1
ATOM 717 C CA . ALA A 1 94 ? -14.245 16.615 36.537 1.00 68.44 94 ALA A CA 1
ATOM 718 C C . ALA A 1 94 ? -13.464 17.930 36.378 1.00 68.44 94 ALA A C 1
ATOM 720 O O . ALA A 1 94 ? -13.877 18.792 35.605 1.00 68.44 94 ALA A O 1
ATOM 721 N N . THR A 1 95 ? -12.325 18.090 37.061 1.00 61.75 95 THR A N 1
ATOM 722 C CA . THR A 1 95 ? -11.478 19.280 36.894 1.00 61.75 95 THR A CA 1
ATOM 723 C C . THR A 1 95 ? -10.757 19.285 35.553 1.00 61.75 95 THR A C 1
ATOM 725 O O . THR A 1 95 ? -10.738 20.322 34.899 1.00 61.75 95 THR A O 1
ATOM 728 N N . VAL A 1 96 ? -10.234 18.146 35.089 1.00 62.12 96 VAL A N 1
ATOM 729 C CA . VAL A 1 96 ? -9.619 18.042 33.755 1.00 62.12 96 VAL A CA 1
ATOM 730 C C . VAL A 1 96 ? -10.665 18.265 32.659 1.00 62.12 96 VAL A C 1
ATOM 732 O O . VAL A 1 96 ? -10.450 19.093 31.779 1.00 62.12 96 VAL A O 1
ATOM 735 N N . GLY A 1 97 ? -11.833 17.620 32.746 1.00 63.16 97 GLY A N 1
ATOM 736 C CA . GLY A 1 97 ? -12.928 17.822 31.790 1.00 63.16 97 GLY A CA 1
ATOM 737 C C . GLY A 1 97 ? -13.463 19.258 31.779 1.00 63.16 97 GLY A C 1
ATOM 738 O O . GLY A 1 97 ? -13.714 19.815 30.713 1.00 63.16 97 GLY A O 1
ATOM 739 N N . GLY A 1 98 ? -13.571 19.894 32.950 1.00 67.25 98 GLY A N 1
ATOM 740 C CA . GLY A 1 98 ? -13.966 21.299 33.073 1.00 67.25 98 GLY A CA 1
ATOM 741 C C . GLY A 1 98 ? -12.932 22.271 32.499 1.00 67.25 98 GLY A C 1
ATOM 742 O O . GLY A 1 98 ? -13.308 23.233 31.836 1.00 67.25 98 GLY A O 1
ATOM 743 N N . LEU A 1 99 ? -11.637 22.008 32.694 1.00 63.44 99 LEU A N 1
ATOM 744 C CA . LEU A 1 99 ? -10.556 22.833 32.143 1.00 63.44 99 LEU A CA 1
ATOM 745 C C . LEU A 1 99 ? -10.439 22.709 30.615 1.00 63.44 99 LEU A C 1
ATOM 747 O O . LEU A 1 99 ? -10.128 23.703 29.959 1.00 63.44 99 LEU A O 1
ATOM 751 N N . VAL A 1 100 ? -10.748 21.537 30.048 1.00 63.97 100 VAL A N 1
ATOM 752 C CA . VAL A 1 100 ? -10.881 21.342 28.592 1.00 63.97 100 VAL A CA 1
ATOM 753 C C . VAL A 1 100 ? -12.121 22.070 28.056 1.00 63.97 100 VAL A C 1
ATOM 755 O O . VAL A 1 100 ? -12.021 22.783 27.063 1.00 63.97 100 VAL A O 1
ATOM 758 N N . TYR A 1 101 ? -13.272 21.973 28.735 1.00 68.19 101 TYR A N 1
ATOM 759 C CA . TYR A 1 101 ? -14.507 22.664 28.329 1.00 68.19 101 TYR A CA 1
ATOM 760 C C . TYR A 1 101 ? -14.378 24.197 28.362 1.00 68.19 101 TYR A C 1
ATOM 762 O O . TYR A 1 101 ? -14.936 24.887 27.514 1.00 68.19 101 TYR A O 1
ATOM 770 N N . LEU A 1 102 ? -13.610 24.738 29.313 1.00 71.38 102 LEU A N 1
ATOM 771 C CA . LEU A 1 102 ? -13.284 26.167 29.389 1.00 71.38 102 LEU A CA 1
ATOM 772 C C . LEU A 1 102 ? -12.132 26.598 28.462 1.00 71.38 102 LEU A C 1
ATOM 774 O O . LEU A 1 102 ? -11.761 27.770 28.482 1.00 71.38 102 LEU A O 1
ATOM 778 N N . GLY A 1 103 ? -11.556 25.688 27.669 1.00 58.22 103 GLY A N 1
ATOM 779 C CA . GLY A 1 103 ? -10.477 26.001 26.726 1.00 58.22 103 GLY A CA 1
ATOM 780 C C . GLY A 1 103 ? -9.145 26.387 27.380 1.00 58.22 103 GLY A C 1
ATOM 781 O O . GLY A 1 103 ? -8.264 26.910 26.705 1.00 58.22 103 GLY A O 1
ATOM 782 N N . LEU A 1 104 ? -8.977 26.137 28.685 1.00 67.75 104 LEU A N 1
ATOM 783 C CA . LEU A 1 104 ? -7.741 26.431 29.423 1.00 67.75 104 LEU A CA 1
ATOM 784 C C . LEU A 1 104 ? -6.678 25.335 29.266 1.00 67.75 104 LEU A C 1
ATOM 786 O O . LEU A 1 104 ? -5.513 25.550 29.593 1.00 67.75 104 LEU A O 1
ATOM 790 N N . LEU A 1 105 ? -7.086 24.155 28.798 1.00 54.75 105 LEU A N 1
ATOM 791 C CA . LEU A 1 105 ? -6.231 22.996 28.584 1.00 54.75 105 LEU A CA 1
ATOM 792 C C . LEU A 1 105 ? -6.453 22.499 27.155 1.00 54.75 105 LEU A C 1
ATOM 794 O O . LEU A 1 105 ? -7.449 21.839 26.861 1.00 54.75 105 LEU A O 1
ATOM 798 N N . ALA A 1 106 ? -5.528 22.837 26.260 1.00 54.09 106 ALA A N 1
ATOM 799 C CA . ALA A 1 106 ? -5.440 22.189 24.962 1.00 54.09 106 ALA A CA 1
ATOM 800 C C . ALA A 1 106 ? -4.852 20.793 25.189 1.00 54.09 106 ALA A C 1
ATOM 802 O O . ALA A 1 106 ? -3.673 20.652 25.510 1.00 54.09 106 ALA A O 1
ATOM 803 N N . MET A 1 107 ? -5.685 19.759 25.085 1.00 48.19 107 MET A N 1
ATOM 804 C CA . MET A 1 107 ? -5.175 18.397 24.964 1.00 48.19 107 MET A CA 1
ATOM 805 C C . MET A 1 107 ? -4.540 18.295 23.571 1.00 48.19 107 MET A C 1
ATOM 807 O O . MET A 1 107 ? -5.239 18.582 22.594 1.00 48.19 107 MET A O 1
ATOM 811 N N . PRO A 1 108 ? -3.254 17.926 23.443 1.00 50.28 108 PRO A N 1
ATOM 812 C CA . PRO A 1 108 ? -2.735 17.502 22.158 1.00 50.28 108 PRO A CA 1
ATOM 813 C C . PRO A 1 108 ? -3.502 16.233 21.798 1.00 50.28 108 PRO A C 1
ATOM 815 O O . PRO A 1 108 ? -3.396 15.203 22.461 1.00 50.28 108 PRO A O 1
ATOM 818 N N . ILE A 1 109 ? -4.379 16.336 20.808 1.00 47.50 109 ILE A N 1
ATOM 819 C CA . ILE A 1 109 ? -4.957 15.163 20.178 1.00 47.50 109 ILE A CA 1
ATOM 820 C C . ILE A 1 109 ? -3.829 14.597 19.315 1.00 47.50 109 ILE A C 1
ATOM 822 O O . ILE A 1 109 ? -3.676 14.983 18.160 1.00 47.50 109 ILE A O 1
ATOM 826 N N . ASP A 1 110 ? -2.981 13.765 19.916 1.00 44.03 110 ASP A N 1
ATOM 827 C CA . ASP A 1 110 ? -1.988 12.989 19.180 1.00 44.03 110 ASP A CA 1
ATOM 828 C C . ASP A 1 110 ? -2.709 12.101 18.142 1.00 44.03 110 ASP A C 1
ATOM 830 O O . ASP A 1 110 ? -3.881 11.739 18.308 1.00 44.03 110 ASP A O 1
ATOM 834 N N . GLU A 1 111 ? -2.016 11.765 17.051 1.00 53.53 111 GLU A N 1
ATOM 835 C CA . GLU A 1 111 ? -2.545 11.103 15.844 1.00 53.53 111 GLU A CA 1
ATOM 836 C C . GLU A 1 111 ? -3.368 9.815 16.078 1.00 53.53 111 GLU A C 1
ATOM 838 O O . GLU A 1 111 ? -4.145 9.407 15.211 1.00 53.53 111 GLU A O 1
ATOM 843 N N . ASP A 1 112 ? -3.292 9.218 17.268 1.00 51.72 112 ASP A N 1
ATOM 844 C CA . ASP A 1 112 ? -4.083 8.058 17.685 1.00 51.72 112 ASP A CA 1
ATOM 845 C C . ASP A 1 112 ? -5.597 8.332 17.736 1.00 51.72 112 ASP A C 1
ATOM 847 O O . ASP A 1 112 ? -6.407 7.441 17.465 1.00 51.72 112 ASP A O 1
ATOM 851 N N . PHE A 1 113 ? -6.029 9.566 18.024 1.00 45.69 113 PHE A N 1
ATOM 852 C CA . PHE A 1 113 ? -7.464 9.884 18.026 1.00 45.69 113 PHE A CA 1
ATOM 853 C C . PHE A 1 113 ? -8.019 10.049 16.607 1.00 45.69 113 PHE A C 1
ATOM 855 O O . PHE A 1 113 ? -9.195 9.771 16.379 1.00 45.69 113 PHE A O 1
ATOM 862 N N . ASN A 1 114 ? -7.179 10.435 15.637 1.00 49.81 114 ASN A N 1
ATOM 863 C CA . ASN A 1 114 ? -7.540 10.397 14.220 1.00 49.81 114 ASN A CA 1
ATOM 864 C C . ASN A 1 114 ? -7.706 8.956 13.737 1.00 49.81 114 ASN A C 1
ATOM 866 O O . ASN A 1 114 ? -8.537 8.712 12.875 1.00 49.81 114 ASN A O 1
ATOM 870 N N . LEU A 1 115 ? -7.001 7.985 14.322 1.00 53.38 115 LEU A N 1
ATOM 871 C CA . LEU A 1 115 ? -7.259 6.565 14.073 1.00 53.38 115 LEU A CA 1
ATOM 872 C C . LEU A 1 115 ? -8.644 6.136 14.587 1.00 53.38 115 LEU A C 1
ATOM 874 O O . LEU A 1 115 ? -9.354 5.407 13.896 1.00 53.38 115 LEU A O 1
ATOM 878 N N . ILE A 1 116 ? -9.064 6.635 15.754 1.00 47.84 116 ILE A N 1
ATOM 879 C CA . ILE A 1 116 ? -10.384 6.346 16.346 1.00 47.84 116 ILE A CA 1
ATOM 880 C C . ILE A 1 116 ? -11.517 7.098 15.609 1.00 47.84 116 ILE A C 1
ATOM 882 O O . ILE A 1 116 ? -12.580 6.525 15.360 1.00 47.84 116 ILE A O 1
ATOM 886 N N . LEU A 1 117 ? -11.296 8.350 15.189 1.00 46.88 117 LEU A N 1
ATOM 887 C CA . LEU A 1 117 ? -12.244 9.127 14.377 1.00 46.88 117 LEU A CA 1
ATOM 888 C C . LEU A 1 117 ? -12.321 8.625 12.923 1.00 46.88 117 LEU A C 1
ATOM 890 O O . LEU A 1 117 ? -13.424 8.475 12.403 1.00 46.88 117 LEU A O 1
ATOM 894 N N . ARG A 1 118 ? -11.204 8.252 12.278 1.00 52.38 118 ARG A N 1
ATOM 895 C CA . ARG A 1 118 ? -11.210 7.586 10.957 1.00 52.38 118 ARG A CA 1
ATOM 896 C C . ARG A 1 118 ? -11.914 6.235 11.018 1.00 52.38 118 ARG A C 1
ATOM 898 O O . ARG A 1 118 ? -12.718 5.941 10.145 1.00 52.38 118 ARG A O 1
ATOM 905 N N . ALA A 1 119 ? -11.722 5.458 12.086 1.00 50.44 119 ALA A N 1
ATOM 906 C CA . ALA A 1 119 ? -12.431 4.189 12.261 1.00 50.44 119 ALA A CA 1
ATOM 907 C C . ALA A 1 119 ? -13.965 4.336 12.351 1.00 50.44 119 ALA A C 1
ATOM 909 O O . ALA A 1 119 ? -14.675 3.352 12.154 1.00 50.44 119 ALA A O 1
ATOM 910 N N . THR A 1 120 ? -14.486 5.535 12.643 1.00 51.31 120 THR A N 1
ATOM 911 C CA . THR A 1 120 ? -15.929 5.789 12.810 1.00 51.31 120 THR A CA 1
ATOM 912 C C . THR A 1 120 ? -16.540 6.703 11.742 1.00 51.31 120 THR A C 1
ATOM 914 O O . THR A 1 120 ? -17.765 6.761 11.644 1.00 51.31 120 THR A O 1
ATOM 917 N N . GLY A 1 121 ? -15.721 7.363 10.914 1.00 52.59 121 GLY A N 1
ATOM 918 C CA . GLY A 1 121 ? -16.155 8.315 9.884 1.00 52.59 121 GLY A CA 1
ATOM 919 C C . GLY A 1 121 ? -15.737 7.988 8.448 1.00 52.59 121 GLY A C 1
ATOM 920 O O . GLY A 1 121 ? -15.910 8.844 7.589 1.00 52.59 121 GLY A O 1
ATOM 921 N N . GLN A 1 122 ? -15.170 6.806 8.176 1.00 61.81 122 GLN A N 1
ATOM 922 C CA . GLN A 1 122 ? -14.761 6.412 6.822 1.00 61.81 122 GLN A CA 1
ATOM 923 C C . GLN A 1 122 ? -15.971 6.152 5.908 1.00 61.81 122 GLN A C 1
ATOM 925 O O . GLN A 1 122 ? -16.905 5.433 6.275 1.00 61.81 122 GLN A O 1
ATOM 930 N N . GLY A 1 123 ? -15.944 6.728 4.703 1.00 66.31 123 GLY A N 1
ATOM 931 C CA . GLY A 1 123 ? -16.964 6.523 3.675 1.00 66.31 123 GLY A CA 1
ATOM 932 C C . GLY A 1 123 ? -17.166 5.042 3.334 1.00 66.31 123 GLY A C 1
ATOM 933 O O . GLY A 1 123 ? -16.283 4.204 3.495 1.00 66.31 123 GLY A O 1
ATOM 934 N N . THR A 1 124 ? -18.359 4.670 2.874 1.00 80.44 124 THR A N 1
ATOM 935 C CA . THR A 1 124 ? -18.667 3.264 2.529 1.00 80.44 124 THR A CA 1
ATOM 936 C C . THR A 1 124 ? -18.492 2.965 1.039 1.00 80.44 124 THR A C 1
ATOM 938 O O . THR A 1 124 ? -18.349 1.802 0.640 1.00 80.44 124 THR A O 1
ATOM 941 N N . THR A 1 125 ? -18.456 4.019 0.225 1.00 89.94 125 THR A N 1
ATOM 942 C CA . THR A 1 125 ? -18.439 3.989 -1.237 1.00 89.94 125 THR A CA 1
ATOM 943 C C . THR A 1 125 ? -17.188 4.661 -1.777 1.00 89.94 125 THR A C 1
ATOM 945 O O . THR A 1 125 ? -16.686 5.612 -1.188 1.00 89.94 125 THR A O 1
ATOM 948 N N . VAL A 1 126 ? -16.689 4.170 -2.910 1.00 92.50 126 VAL A N 1
ATOM 949 C CA . VAL A 1 126 ? -15.593 4.823 -3.631 1.00 92.50 126 VAL A CA 1
ATOM 950 C C . VAL A 1 126 ? -16.131 6.129 -4.230 1.00 92.50 126 VAL A C 1
ATOM 952 O O . VAL A 1 126 ? -17.169 6.074 -4.889 1.00 92.50 126 VAL A O 1
ATOM 955 N N . PRO A 1 127 ? -15.482 7.286 -4.004 1.00 93.19 127 PRO A N 1
ATOM 956 C CA . PRO A 1 127 ? -15.850 8.524 -4.683 1.00 93.19 127 PRO A CA 1
ATOM 957 C C . PRO A 1 127 ? -15.745 8.369 -6.205 1.00 93.19 127 PRO A C 1
ATOM 959 O O . PRO A 1 127 ? -14.741 7.851 -6.693 1.00 93.19 127 PRO A O 1
ATOM 962 N N . GLU A 1 128 ? -16.738 8.861 -6.953 1.00 93.69 128 GLU A N 1
ATOM 963 C CA . GLU A 1 128 ? -16.810 8.728 -8.424 1.00 93.69 128 GLU A CA 1
ATOM 964 C C . GLU A 1 128 ? -15.527 9.226 -9.112 1.00 93.69 128 GLU A C 1
ATOM 966 O O . GLU A 1 128 ? -14.991 8.598 -10.021 1.00 93.69 128 GLU A O 1
ATOM 971 N N . VAL A 1 129 ? -14.957 10.321 -8.602 1.00 95.94 129 VAL A N 1
ATOM 972 C CA . VAL A 1 129 ? -13.717 10.916 -9.124 1.00 95.94 129 VAL A CA 1
ATOM 973 C C . VAL A 1 129 ? -12.485 10.013 -8.996 1.00 95.94 129 VAL A C 1
ATOM 975 O O . VAL A 1 129 ? -11.507 10.231 -9.705 1.00 95.94 129 VAL A O 1
ATOM 978 N N . LEU A 1 130 ? -12.518 9.007 -8.117 1.00 97.06 130 LEU A N 1
ATOM 979 C CA . LEU A 1 130 ? -11.427 8.051 -7.920 1.00 97.06 130 LEU A CA 1
ATOM 980 C C . LEU A 1 130 ? -11.645 6.731 -8.658 1.00 97.06 130 LEU A C 1
ATOM 982 O O . LEU A 1 130 ? -10.730 5.914 -8.671 1.00 97.06 130 LEU A O 1
ATOM 986 N N . GLU A 1 131 ? -12.800 6.491 -9.286 1.00 95.81 131 GLU A N 1
ATOM 987 C CA . GLU A 1 131 ? -13.095 5.200 -9.925 1.00 95.81 131 GLU A CA 1
ATOM 988 C C . GLU A 1 131 ? -12.038 4.803 -10.961 1.00 95.81 131 GLU A C 1
ATOM 990 O O . GLU A 1 131 ? -11.586 3.657 -10.979 1.00 95.81 131 GLU A O 1
ATOM 995 N N . ALA A 1 132 ? -11.574 5.765 -11.764 1.00 97.44 132 ALA A N 1
ATOM 996 C CA . ALA A 1 132 ? -10.509 5.542 -12.736 1.00 97.44 132 ALA A CA 1
ATOM 997 C C . ALA A 1 132 ? -9.178 5.156 -12.067 1.00 97.44 132 ALA A C 1
ATOM 999 O O . ALA A 1 132 ? -8.494 4.241 -12.526 1.00 97.44 132 ALA A O 1
ATOM 1000 N N . ASP A 1 133 ? -8.819 5.811 -10.961 1.00 98.00 133 ASP A N 1
ATOM 1001 C CA . ASP A 1 133 ? -7.598 5.496 -10.219 1.00 98.00 133 ASP A CA 1
ATOM 1002 C C . ASP A 1 133 ? -7.697 4.144 -9.509 1.00 98.00 133 ASP A C 1
ATOM 1004 O O . ASP A 1 133 ? -6.731 3.385 -9.506 1.00 98.00 133 ASP A O 1
ATOM 1008 N N . VAL A 1 134 ? -8.866 3.789 -8.974 1.00 97.56 134 VAL A N 1
ATOM 1009 C CA . VAL A 1 134 ? -9.108 2.468 -8.381 1.00 97.56 134 VAL A CA 1
ATOM 1010 C C . VAL A 1 134 ? -9.035 1.370 -9.442 1.00 97.56 134 VAL A C 1
ATOM 1012 O O . VAL A 1 134 ? -8.448 0.318 -9.182 1.00 97.56 134 VAL A O 1
ATOM 1015 N N . ALA A 1 135 ? -9.559 1.609 -10.647 1.00 97.25 135 ALA A N 1
ATOM 1016 C CA . ALA A 1 135 ? -9.436 0.678 -11.765 1.00 97.25 135 ALA A CA 1
ATOM 1017 C C . ALA A 1 135 ? -7.965 0.482 -12.165 1.00 97.25 135 ALA A C 1
ATOM 1019 O O . ALA A 1 135 ? -7.491 -0.651 -12.203 1.00 97.25 135 ALA A O 1
ATOM 1020 N N . ILE A 1 136 ? -7.198 1.565 -12.351 1.00 97.94 136 ILE A N 1
ATOM 1021 C CA . ILE A 1 136 ? -5.754 1.485 -12.640 1.00 97.94 136 ILE A CA 1
ATOM 1022 C C . ILE A 1 136 ? -5.017 0.742 -11.523 1.00 97.94 136 ILE A C 1
ATOM 1024 O O . ILE A 1 136 ? -4.199 -0.139 -11.798 1.00 97.94 136 ILE A O 1
ATOM 1028 N N . MET A 1 137 ? -5.314 1.079 -10.266 1.00 97.00 137 MET A N 1
ATOM 1029 C CA . MET A 1 137 ? -4.701 0.452 -9.102 1.00 97.00 137 MET A CA 1
ATOM 1030 C C . MET A 1 137 ? -4.996 -1.045 -9.052 1.00 97.00 137 MET A C 1
ATOM 1032 O O . MET A 1 137 ? -4.115 -1.793 -8.658 1.00 97.00 137 MET A O 1
ATOM 1036 N N . ASN A 1 138 ? -6.180 -1.503 -9.461 1.00 95.81 138 ASN A N 1
ATOM 1037 C CA . ASN A 1 138 ? -6.541 -2.919 -9.411 1.00 95.81 138 ASN A CA 1
ATOM 1038 C C . ASN A 1 138 ? -6.076 -3.707 -10.641 1.00 95.81 138 ASN A C 1
ATOM 1040 O O . ASN A 1 138 ? -5.654 -4.856 -10.498 1.00 95.81 138 ASN A O 1
ATOM 1044 N N . GLU A 1 139 ? -6.122 -3.104 -11.825 1.00 95.19 139 GLU A N 1
ATOM 1045 C CA . GLU A 1 139 ? -6.043 -3.817 -13.105 1.00 95.19 139 GLU A CA 1
ATOM 1046 C C . GLU A 1 139 ? -4.714 -3.625 -13.840 1.00 95.19 139 GLU A C 1
ATOM 1048 O O . GLU A 1 139 ? -4.359 -4.462 -14.670 1.00 95.19 139 GLU A O 1
ATOM 1053 N N . SER A 1 140 ? -3.952 -2.561 -13.550 1.00 95.88 140 SER A N 1
ATOM 1054 C CA . SER A 1 140 ? -2.690 -2.335 -14.257 1.00 95.88 140 SER A CA 1
ATOM 1055 C C . SER A 1 140 ? -1.675 -3.439 -13.953 1.00 95.88 140 SER A C 1
ATOM 1057 O O . SER A 1 140 ? -1.493 -3.853 -12.802 1.00 95.88 140 SER A O 1
ATOM 1059 N N . ALA A 1 141 ? -0.990 -3.893 -15.005 1.00 90.94 141 ALA A N 1
ATOM 1060 C CA . ALA A 1 141 ? 0.133 -4.819 -14.916 1.00 90.94 141 ALA A CA 1
ATOM 1061 C C . ALA A 1 141 ? 1.422 -4.125 -14.439 1.00 90.94 141 ALA A C 1
ATOM 1063 O O . ALA A 1 141 ? 2.304 -4.773 -13.873 1.00 90.94 141 ALA A O 1
ATOM 1064 N N . GLU A 1 142 ? 1.527 -2.810 -14.643 1.00 94.06 142 GLU A N 1
ATOM 1065 C CA . GLU A 1 142 ? 2.725 -2.035 -14.349 1.00 94.06 142 GLU A CA 1
ATOM 1066 C C . GLU A 1 142 ? 2.713 -1.538 -12.899 1.00 94.06 142 GLU A C 1
ATOM 1068 O O . GLU A 1 142 ? 1.878 -0.732 -12.487 1.00 94.06 142 GLU A O 1
ATOM 1073 N N . THR A 1 143 ? 3.703 -1.960 -12.104 1.00 92.31 143 THR A N 1
ATOM 1074 C CA . THR A 1 143 ? 3.834 -1.536 -10.697 1.00 92.31 143 THR A CA 1
ATOM 1075 C C . THR A 1 143 ? 4.015 -0.016 -10.551 1.00 92.31 143 THR A C 1
ATOM 1077 O O . THR A 1 143 ? 3.763 0.541 -9.481 1.00 92.31 143 THR A O 1
ATOM 1080 N N . GLY A 1 144 ? 4.496 0.670 -11.595 1.00 95.50 144 GLY A N 1
ATOM 1081 C CA . GLY A 1 144 ? 4.576 2.133 -11.633 1.00 95.50 144 GLY A CA 1
ATOM 1082 C C . GLY A 1 144 ? 3.191 2.777 -11.588 1.00 95.50 144 GLY A C 1
ATOM 1083 O O . GLY A 1 144 ? 2.902 3.530 -10.659 1.00 95.50 144 GLY A O 1
ATOM 1084 N N . ASP A 1 145 ? 2.328 2.397 -12.528 1.00 97.69 145 ASP A N 1
ATOM 1085 C CA . ASP A 1 145 ? 0.979 2.948 -12.680 1.00 97.69 145 ASP A CA 1
ATOM 1086 C C . ASP A 1 145 ? 0.112 2.690 -11.449 1.00 97.69 145 ASP A C 1
ATOM 1088 O O . ASP A 1 145 ? -0.536 3.611 -10.950 1.00 97.69 145 ASP A O 1
ATOM 1092 N N . ARG A 1 146 ? 0.157 1.464 -10.903 1.00 97.75 146 ARG A N 1
ATOM 1093 C CA . ARG A 1 146 ? -0.562 1.112 -9.666 1.00 97.75 146 ARG A CA 1
ATOM 1094 C C . ARG A 1 146 ? -0.158 2.019 -8.511 1.00 97.75 146 ARG A C 1
ATOM 1096 O O . ARG A 1 146 ? -1.004 2.521 -7.776 1.00 97.75 146 ARG A O 1
ATOM 1103 N N . ARG A 1 147 ? 1.148 2.266 -8.370 1.00 97.56 147 ARG A N 1
ATOM 1104 C CA . ARG A 1 147 ? 1.689 3.116 -7.308 1.00 97.56 147 ARG A CA 1
ATOM 1105 C C . ARG A 1 147 ? 1.273 4.571 -7.478 1.00 97.56 147 ARG A C 1
ATOM 1107 O O . ARG A 1 147 ? 0.969 5.229 -6.486 1.00 97.56 147 ARG A O 1
ATOM 1114 N N . ASP A 1 148 ? 1.299 5.088 -8.700 1.00 98.00 148 ASP A N 1
ATOM 1115 C CA . ASP A 1 148 ? 0.920 6.476 -8.955 1.00 98.00 148 ASP A CA 1
ATOM 1116 C C . ASP A 1 148 ? -0.588 6.688 -8.778 1.00 98.00 148 ASP A C 1
ATOM 1118 O O . ASP A 1 148 ? -0.983 7.694 -8.190 1.00 98.00 148 ASP A O 1
ATOM 1122 N N . ALA A 1 149 ? -1.418 5.718 -9.169 1.00 98.19 149 ALA A N 1
ATOM 1123 C CA . ALA A 1 149 ? -2.845 5.711 -8.856 1.00 98.19 149 ALA A CA 1
ATOM 1124 C C . ALA A 1 149 ? -3.102 5.662 -7.342 1.00 98.19 149 ALA A C 1
ATOM 1126 O O . ALA A 1 149 ? -3.838 6.491 -6.814 1.00 98.19 149 ALA A O 1
ATOM 1127 N N . ALA A 1 150 ? -2.413 4.781 -6.613 1.00 98.12 150 ALA A N 1
ATOM 1128 C CA . ALA A 1 150 ? -2.519 4.700 -5.158 1.00 98.12 150 ALA A CA 1
ATOM 1129 C C . ALA A 1 150 ? -2.152 6.021 -4.460 1.00 98.12 150 ALA A C 1
ATOM 1131 O O . ALA A 1 150 ? -2.808 6.428 -3.505 1.00 98.12 150 ALA A O 1
ATOM 1132 N N . ARG A 1 151 ? -1.137 6.743 -4.952 1.00 98.19 151 ARG A N 1
ATOM 1133 C CA . ARG A 1 151 ? -0.798 8.077 -4.429 1.00 98.19 151 ARG A CA 1
ATOM 1134 C C . ARG A 1 151 ? -1.887 9.109 -4.692 1.00 98.19 151 ARG A C 1
ATOM 1136 O O . ARG A 1 151 ? -2.113 9.939 -3.822 1.00 98.19 151 ARG A O 1
ATOM 1143 N N . ARG A 1 152 ? -2.540 9.072 -5.859 1.00 98.25 152 ARG A N 1
ATOM 1144 C CA . ARG A 1 152 ? -3.676 9.960 -6.154 1.00 98.25 152 ARG A CA 1
ATOM 1145 C C . ARG A 1 152 ? -4.867 9.659 -5.248 1.00 98.25 152 ARG A C 1
ATOM 1147 O O . ARG A 1 152 ? -5.427 10.594 -4.691 1.00 98.25 152 ARG A O 1
ATOM 1154 N N . VAL A 1 153 ? -5.163 8.379 -5.002 1.00 97.31 153 VAL A N 1
ATOM 1155 C CA . VAL A 1 153 ? -6.180 7.953 -4.022 1.00 97.31 153 VAL A CA 1
ATOM 1156 C C . VAL A 1 153 ? -5.858 8.486 -2.623 1.00 97.31 153 VAL A C 1
ATOM 1158 O O . VAL A 1 153 ? -6.725 9.067 -1.985 1.00 97.31 153 VAL A O 1
ATOM 1161 N N . LEU A 1 154 ? -4.613 8.350 -2.153 1.00 96.44 154 LEU A N 1
ATOM 1162 C CA . LEU A 1 154 ? -4.204 8.843 -0.827 1.00 96.44 154 LEU A CA 1
ATOM 1163 C C . LEU A 1 154 ? -4.144 10.373 -0.718 1.00 96.44 154 LEU A C 1
ATOM 1165 O O . LEU A 1 154 ? -4.154 10.898 0.390 1.00 96.44 154 LEU A O 1
ATOM 1169 N N . ALA A 1 155 ? -4.050 11.081 -1.844 1.00 96.50 155 ALA A N 1
ATOM 1170 C CA . ALA A 1 155 ? -4.066 12.540 -1.896 1.00 96.50 155 ALA A CA 1
ATOM 1171 C C . ALA A 1 155 ? -5.487 13.122 -2.012 1.00 96.50 155 ALA A C 1
ATOM 1173 O O . ALA A 1 155 ? -5.634 14.343 -2.067 1.00 96.50 155 ALA A O 1
ATOM 1174 N N . TYR A 1 156 ? -6.517 12.274 -2.093 1.00 94.75 156 TYR A N 1
ATOM 1175 C CA . TYR A 1 156 ? -7.903 12.712 -2.177 1.00 94.75 156 TYR A CA 1
ATOM 1176 C C . TYR A 1 156 ? -8.368 13.365 -0.873 1.00 94.75 156 TYR A C 1
ATOM 1178 O O . TYR A 1 156 ? -8.202 12.797 0.207 1.00 94.75 156 TYR A O 1
ATOM 1186 N N . GLU A 1 157 ? -9.015 14.523 -1.003 1.00 92.06 157 GLU A N 1
ATOM 1187 C CA . GLU A 1 157 ? -9.613 15.258 0.105 1.00 92.06 157 GLU A CA 1
ATOM 1188 C C . GLU A 1 157 ? -11.109 15.491 -0.186 1.00 92.06 157 GLU A C 1
ATOM 1190 O O . GLU A 1 157 ? -11.443 15.924 -1.295 1.00 92.06 157 GLU A O 1
ATOM 1195 N N . PRO A 1 158 ? -12.014 15.220 0.775 1.00 88.44 158 PRO A N 1
ATOM 1196 C CA . PRO A 1 158 ? -11.735 14.862 2.167 1.00 88.44 158 PRO A CA 1
ATOM 1197 C C . PRO A 1 158 ? -11.340 13.389 2.362 1.00 88.44 158 PRO A C 1
ATOM 1199 O O . PRO A 1 158 ? -12.074 12.475 1.985 1.00 88.44 158 PRO A O 1
ATOM 1202 N N . SER A 1 159 ? -10.217 13.146 3.047 1.00 83.19 159 SER A N 1
ATOM 1203 C CA . SER A 1 159 ? -9.740 11.783 3.349 1.00 83.19 159 SER A CA 1
ATOM 1204 C C . SER A 1 159 ? -10.741 10.930 4.149 1.00 83.19 159 SER A C 1
ATOM 1206 O O . SER A 1 159 ? -10.690 9.704 4.100 1.00 83.19 159 SER A O 1
ATOM 1208 N N . THR A 1 160 ? -11.695 11.553 4.847 1.00 85.69 160 THR A N 1
ATOM 1209 C CA . THR A 1 160 ? -12.781 10.865 5.565 1.00 85.69 160 THR A CA 1
ATOM 1210 C C . THR A 1 160 ? -13.775 10.167 4.639 1.00 85.69 160 THR A C 1
ATOM 1212 O O . THR A 1 160 ? -14.419 9.209 5.048 1.00 85.69 160 THR A O 1
ATOM 1215 N N . GLU A 1 161 ? -13.912 10.598 3.386 1.00 89.69 161 GLU A N 1
ATOM 1216 C CA . GLU A 1 161 ? -14.809 9.941 2.426 1.00 89.69 161 GLU A CA 1
ATOM 1217 C C . GLU A 1 161 ? -14.205 8.664 1.825 1.00 89.69 161 GLU A C 1
ATOM 1219 O O . GLU A 1 161 ? -14.926 7.869 1.223 1.00 89.69 161 GLU A O 1
ATOM 1224 N N . LEU A 1 162 ? -12.906 8.417 2.024 1.00 92.19 162 LEU A N 1
ATOM 1225 C CA . LEU A 1 162 ? -12.262 7.202 1.541 1.00 92.19 162 LEU A CA 1
ATOM 1226 C C . LEU A 1 162 ? -12.711 5.981 2.353 1.00 92.19 162 LEU A C 1
ATOM 1228 O O . LEU A 1 162 ? -12.595 5.968 3.583 1.00 92.19 162 LEU A O 1
ATOM 1232 N N . PRO A 1 163 ? -13.150 4.902 1.685 1.00 94.06 163 PRO A N 1
ATOM 1233 C CA . PRO A 1 163 ? -13.369 3.640 2.362 1.00 94.06 163 PRO A CA 1
ATOM 1234 C C . PRO A 1 163 ? -12.096 3.094 2.996 1.00 94.06 163 PRO A C 1
ATOM 1236 O O . PRO A 1 163 ? -11.033 3.079 2.376 1.00 94.06 163 PRO A O 1
ATOM 1239 N N . ALA A 1 164 ? -12.230 2.548 4.206 1.00 93.62 164 ALA A N 1
ATOM 1240 C CA . ALA A 1 164 ? -11.114 2.004 4.981 1.00 93.62 164 ALA A CA 1
ATOM 1241 C C . ALA A 1 164 ? -10.268 0.982 4.206 1.00 93.62 164 ALA A C 1
ATOM 1243 O O . ALA A 1 164 ? -9.038 0.993 4.267 1.00 93.62 164 ALA A O 1
ATOM 1244 N N . TRP A 1 165 ? -10.938 0.091 3.468 1.00 95.06 165 TRP A N 1
ATOM 1245 C CA . TRP A 1 165 ? -10.283 -0.932 2.653 1.00 95.06 165 TRP A CA 1
ATOM 1246 C C . TRP A 1 165 ? -9.484 -0.311 1.506 1.00 95.06 165 TRP A C 1
ATOM 1248 O O . TRP A 1 165 ? -8.424 -0.828 1.157 1.00 95.06 165 TRP A O 1
ATOM 1258 N N . LEU A 1 166 ? -9.986 0.788 0.932 1.00 97.19 166 LEU A N 1
ATOM 1259 C CA . LEU A 1 166 ? -9.373 1.451 -0.209 1.00 97.19 166 LEU A CA 1
ATOM 1260 C C . LEU A 1 166 ? -8.121 2.199 0.235 1.00 97.19 166 LEU A C 1
ATOM 1262 O O . LEU A 1 166 ? -7.079 2.070 -0.400 1.00 97.19 166 LEU A O 1
ATOM 1266 N N . GLU A 1 167 ? -8.206 2.919 1.354 1.00 96.81 167 GLU A N 1
ATOM 1267 C CA . GLU A 1 167 ? -7.055 3.589 1.954 1.00 96.81 167 GLU A CA 1
ATOM 1268 C C . GLU A 1 167 ? -5.946 2.578 2.282 1.00 96.81 167 GLU A C 1
ATOM 1270 O O . GLU A 1 167 ? -4.799 2.765 1.880 1.00 96.81 167 GLU A O 1
ATOM 1275 N N . ALA A 1 168 ? -6.285 1.461 2.935 1.00 97.00 168 ALA A N 1
ATOM 1276 C CA . ALA A 1 168 ? -5.313 0.427 3.288 1.00 97.00 168 ALA A CA 1
ATOM 1277 C C . ALA A 1 168 ? -4.677 -0.239 2.048 1.00 97.00 168 ALA A C 1
ATOM 1279 O O . ALA A 1 168 ? -3.463 -0.458 2.013 1.00 97.00 168 ALA A O 1
ATOM 1280 N N . ALA A 1 169 ? -5.467 -0.513 1.003 1.00 97.81 169 ALA A N 1
ATOM 1281 C CA . ALA A 1 169 ? -4.961 -1.031 -0.269 1.00 97.81 169 ALA A CA 1
ATOM 1282 C C . ALA A 1 169 ? -4.024 -0.029 -0.966 1.00 97.81 169 ALA A C 1
ATOM 1284 O O . ALA A 1 169 ? -2.944 -0.402 -1.427 1.00 97.81 169 ALA A O 1
ATOM 1285 N N . ALA A 1 170 ? -4.384 1.256 -0.980 1.00 98.25 170 ALA A N 1
ATOM 1286 C CA . ALA A 1 170 ? -3.551 2.301 -1.558 1.00 98.25 170 ALA A CA 1
ATOM 1287 C C . ALA A 1 170 ? -2.244 2.497 -0.766 1.00 98.25 170 ALA A C 1
ATOM 1289 O O . ALA A 1 170 ? -1.175 2.644 -1.361 1.00 98.25 170 ALA A O 1
ATOM 1290 N N . GLN A 1 171 ? -2.281 2.417 0.569 1.00 98.19 171 GLN A N 1
ATOM 1291 C CA . GLN A 1 171 ? -1.073 2.431 1.404 1.00 98.19 171 GLN A CA 1
ATOM 1292 C C . GLN A 1 171 ? -0.133 1.265 1.063 1.00 98.19 171 GLN A C 1
ATOM 1294 O O . GLN A 1 171 ? 1.079 1.471 0.948 1.00 98.19 171 GLN A O 1
ATOM 1299 N N . LEU A 1 172 ? -0.673 0.060 0.842 1.00 98.38 172 LEU A N 1
ATOM 1300 C CA . LEU A 1 172 ? 0.110 -1.117 0.457 1.00 98.38 172 LEU A CA 1
ATOM 1301 C C . LEU A 1 172 ? 0.836 -0.921 -0.887 1.00 98.38 172 LEU A C 1
ATOM 1303 O O . LEU A 1 172 ? 2.033 -1.203 -0.990 1.00 98.38 172 LEU A O 1
ATOM 1307 N N . GLU A 1 173 ? 0.138 -0.402 -1.897 1.00 98.19 173 GLU A N 1
ATOM 1308 C CA . GLU A 1 173 ? 0.687 -0.140 -3.238 1.00 98.19 173 GLU A CA 1
ATOM 1309 C C . GLU A 1 173 ? 1.705 1.020 -3.242 1.00 98.19 173 GLU A C 1
ATOM 1311 O O . GLU A 1 173 ? 2.764 0.964 -3.888 1.00 98.19 173 GLU A O 1
ATOM 1316 N N . ALA A 1 174 ? 1.427 2.071 -2.463 1.00 97.69 174 ALA A N 1
ATOM 1317 C CA . ALA A 1 174 ? 2.290 3.242 -2.324 1.00 97.69 174 ALA A CA 1
ATOM 1318 C C . ALA A 1 174 ? 3.587 2.946 -1.552 1.00 97.69 174 ALA A C 1
ATOM 1320 O O . ALA A 1 174 ? 4.620 3.592 -1.790 1.00 97.69 174 ALA A O 1
ATOM 1321 N N . ALA A 1 175 ? 3.557 1.966 -0.644 1.00 96.81 175 ALA A N 1
ATOM 1322 C CA . ALA A 1 175 ? 4.660 1.649 0.246 1.00 96.81 175 ALA A CA 1
ATOM 1323 C C . ALA A 1 175 ? 5.954 1.298 -0.509 1.00 96.81 175 ALA A C 1
ATOM 1325 O O . ALA A 1 175 ? 5.984 0.569 -1.506 1.00 96.81 175 ALA A O 1
ATOM 1326 N N . ARG A 1 176 ? 7.079 1.812 0.001 1.00 93.50 176 ARG A N 1
ATOM 1327 C CA . ARG A 1 176 ? 8.422 1.578 -0.560 1.00 93.50 176 ARG A CA 1
ATOM 1328 C C . ARG A 1 176 ? 9.246 0.594 0.261 1.00 93.50 176 ARG A C 1
ATOM 1330 O O . ARG A 1 176 ? 10.031 -0.152 -0.320 1.00 93.50 176 ARG A O 1
ATOM 1337 N N . SER A 1 177 ? 9.038 0.537 1.573 1.00 94.50 177 SER A N 1
ATOM 1338 C CA . SER A 1 177 ? 9.771 -0.339 2.491 1.00 94.50 177 SER A CA 1
ATOM 1339 C C . SER A 1 177 ? 8.979 -1.601 2.837 1.00 94.50 177 SER A C 1
ATOM 1341 O O . SER A 1 177 ? 7.766 -1.667 2.642 1.00 94.50 177 SER A O 1
ATOM 1343 N N . CYS A 1 178 ? 9.671 -2.626 3.336 1.00 95.94 178 CYS A N 1
ATOM 1344 C CA . CYS A 1 178 ? 9.023 -3.811 3.902 1.00 95.94 178 CYS A CA 1
ATOM 1345 C C . CYS A 1 178 ? 8.121 -3.441 5.079 1.00 95.94 178 CYS A C 1
ATOM 1347 O O . CYS A 1 178 ? 7.012 -3.942 5.180 1.00 95.94 178 CYS A O 1
ATOM 1349 N N . GLU A 1 179 ? 8.588 -2.532 5.933 1.00 96.31 179 GLU A N 1
ATOM 1350 C CA . GLU A 1 179 ? 7.880 -2.157 7.152 1.00 96.31 179 GLU A CA 1
ATOM 1351 C C . GLU A 1 179 ? 6.540 -1.481 6.862 1.00 96.31 179 GLU A C 1
ATOM 1353 O O . GLU A 1 179 ? 5.511 -1.931 7.349 1.00 96.31 179 GLU A O 1
ATOM 1358 N N . ALA A 1 180 ? 6.526 -0.490 5.966 1.00 96.00 180 ALA A N 1
ATOM 1359 C CA . ALA A 1 180 ? 5.285 0.172 5.566 1.00 96.00 180 ALA A CA 1
ATOM 1360 C C . ALA A 1 180 ? 4.287 -0.808 4.924 1.00 96.00 180 ALA A C 1
ATOM 1362 O O . ALA A 1 180 ? 3.083 -0.694 5.131 1.00 96.00 180 ALA A O 1
ATOM 1363 N N . ARG A 1 181 ? 4.782 -1.811 4.183 1.00 97.81 181 ARG A N 1
ATOM 1364 C CA . ARG A 1 181 ? 3.921 -2.859 3.619 1.00 97.81 181 ARG A CA 1
ATOM 1365 C C . ARG A 1 181 ? 3.323 -3.759 4.691 1.00 97.81 181 ARG A C 1
ATOM 1367 O O . ARG A 1 181 ? 2.162 -4.114 4.560 1.00 97.81 181 ARG A O 1
ATOM 1374 N N . ARG A 1 182 ? 4.076 -4.118 5.736 1.00 97.81 182 ARG A N 1
ATOM 1375 C CA . ARG A 1 182 ? 3.536 -4.915 6.852 1.00 97.81 182 ARG A CA 1
ATOM 1376 C C . ARG A 1 182 ? 2.416 -4.176 7.561 1.00 97.81 182 ARG A C 1
ATOM 1378 O O . ARG A 1 182 ? 1.346 -4.745 7.701 1.00 97.81 182 ARG A O 1
ATOM 1385 N N . VAL A 1 183 ? 2.626 -2.899 7.881 1.00 97.44 183 VAL A N 1
ATOM 1386 C CA . VAL A 1 183 ? 1.595 -2.055 8.506 1.00 97.44 183 VAL A CA 1
ATOM 1387 C C . VAL A 1 183 ? 0.318 -2.025 7.659 1.00 97.44 183 VAL A C 1
ATOM 1389 O O . VAL A 1 183 ? -0.773 -2.253 8.175 1.00 97.44 183 VAL A O 1
ATOM 1392 N N . ALA A 1 184 ? 0.444 -1.821 6.343 1.00 97.69 184 ALA A N 1
ATOM 1393 C CA . ALA A 1 184 ? -0.711 -1.838 5.447 1.00 97.69 184 ALA A CA 1
ATOM 1394 C C . ALA A 1 184 ? -1.380 -3.227 5.366 1.00 97.69 184 ALA A C 1
ATOM 1396 O O . ALA A 1 184 ? -2.606 -3.322 5.374 1.00 97.69 184 ALA A O 1
ATOM 1397 N N . LEU A 1 185 ? -0.601 -4.316 5.331 1.00 98.38 185 LEU A N 1
ATOM 1398 C CA . LEU A 1 185 ? -1.125 -5.689 5.320 1.00 98.38 185 LEU A CA 1
ATOM 1399 C C . LEU A 1 185 ? -1.846 -6.057 6.616 1.00 98.38 185 LEU A C 1
ATOM 1401 O O . LEU A 1 185 ? -2.875 -6.730 6.554 1.00 98.38 185 LEU A O 1
ATOM 1405 N N . ASP A 1 186 ? -1.333 -5.611 7.760 1.00 97.69 186 ASP A N 1
ATOM 1406 C CA . ASP A 1 186 ? -1.972 -5.790 9.060 1.00 97.69 186 ASP A CA 1
ATOM 1407 C C . ASP A 1 186 ? -3.314 -5.057 9.084 1.00 97.69 186 ASP A C 1
ATOM 1409 O O . ASP A 1 186 ? -4.330 -5.656 9.436 1.00 97.69 186 ASP A O 1
ATOM 1413 N N . ARG A 1 187 ? -3.362 -3.822 8.568 1.00 95.94 187 ARG A N 1
ATOM 1414 C CA . ARG A 1 187 ? -4.614 -3.069 8.442 1.00 95.94 187 ARG A CA 1
ATOM 1415 C C . ARG A 1 187 ? -5.626 -3.753 7.520 1.00 95.94 187 ARG A C 1
ATOM 1417 O O . ARG A 1 187 ? -6.802 -3.842 7.862 1.00 95.94 187 ARG A O 1
ATOM 1424 N N . ILE A 1 188 ? -5.194 -4.266 6.366 1.00 96.56 188 ILE A N 1
ATOM 1425 C CA . ILE A 1 188 ? -6.067 -5.029 5.457 1.00 96.56 188 ILE A CA 1
ATOM 1426 C C . ILE A 1 188 ? -6.602 -6.287 6.154 1.00 96.56 188 ILE A C 1
ATOM 1428 O O . ILE A 1 188 ? -7.781 -6.615 6.011 1.00 96.56 188 ILE A O 1
ATOM 1432 N N . ARG A 1 189 ? -5.760 -6.974 6.934 1.00 96.25 189 ARG A N 1
ATOM 1433 C CA . ARG A 1 189 ? -6.147 -8.175 7.680 1.00 96.25 189 ARG A CA 1
ATOM 1434 C C . ARG A 1 189 ? -7.178 -7.869 8.763 1.00 96.25 189 ARG A C 1
ATOM 1436 O O . ARG A 1 189 ? -8.147 -8.609 8.887 1.00 96.25 189 ARG A O 1
ATOM 1443 N N . GLU A 1 190 ? -6.996 -6.783 9.510 1.00 94.00 190 GLU A N 1
ATOM 1444 C CA . GLU A 1 190 ? -7.964 -6.310 10.509 1.00 94.00 190 GLU A CA 1
ATOM 1445 C C . GLU A 1 190 ? -9.329 -6.001 9.889 1.00 94.00 190 GLU A C 1
ATOM 1447 O O . GLU A 1 190 ? -10.362 -6.314 10.478 1.00 94.00 190 GLU A O 1
ATOM 1452 N N . LEU A 1 191 ? -9.335 -5.393 8.699 1.00 93.50 191 LEU A N 1
ATOM 1453 C CA . LEU A 1 191 ? -10.564 -5.051 7.987 1.00 93.50 191 LEU A CA 1
ATOM 1454 C C . LEU A 1 191 ? -11.259 -6.286 7.399 1.00 93.50 191 LEU A C 1
ATOM 1456 O O . LEU A 1 191 ? -12.487 -6.328 7.356 1.00 93.50 191 LEU A O 1
ATOM 1460 N N . GLY A 1 192 ? -10.494 -7.266 6.907 1.00 93.75 192 GLY A N 1
ATOM 1461 C CA . GLY A 1 192 ? -11.027 -8.483 6.285 1.00 93.75 192 GLY A CA 1
ATOM 1462 C C . GLY A 1 192 ? -11.864 -8.233 5.022 1.00 93.75 192 GLY A C 1
ATOM 1463 O O . GLY A 1 192 ? -12.609 -9.112 4.583 1.00 93.75 192 GLY A O 1
ATOM 1464 N N . ASP A 1 193 ? -11.776 -7.037 4.432 1.00 93.31 193 ASP A N 1
ATOM 1465 C CA . ASP A 1 193 ? -12.578 -6.652 3.273 1.00 93.31 193 ASP A CA 1
ATOM 1466 C C . ASP A 1 193 ? -11.964 -7.205 1.984 1.00 93.31 193 ASP A C 1
ATOM 1468 O O . ASP A 1 193 ? -10.892 -6.789 1.537 1.00 93.31 193 ASP A O 1
ATOM 1472 N N . ARG A 1 194 ? -12.692 -8.121 1.341 1.00 95.06 194 ARG A N 1
ATOM 1473 C CA . ARG A 1 194 ? -12.264 -8.791 0.106 1.00 95.06 194 ARG A CA 1
ATOM 1474 C C . ARG A 1 194 ? -11.987 -7.833 -1.051 1.00 95.06 194 ARG A C 1
ATOM 1476 O O . ARG A 1 194 ? -11.268 -8.217 -1.969 1.00 95.06 194 ARG A O 1
ATOM 1483 N N . ARG A 1 195 ? -12.507 -6.602 -1.023 1.00 95.00 195 ARG A N 1
ATOM 1484 C CA . ARG A 1 195 ? -12.225 -5.578 -2.041 1.00 95.00 195 ARG A CA 1
ATOM 1485 C C . ARG A 1 195 ? -10.756 -5.150 -2.069 1.00 95.00 195 ARG A C 1
ATOM 1487 O O . ARG A 1 195 ? -10.290 -4.725 -3.116 1.00 95.00 195 ARG A O 1
ATOM 1494 N N . ALA A 1 196 ? -10.007 -5.322 -0.975 1.00 96.69 196 ALA A N 1
ATOM 1495 C CA . ALA A 1 196 ? -8.567 -5.041 -0.925 1.00 96.69 196 ALA A CA 1
ATOM 1496 C C . ALA A 1 196 ? -7.694 -6.153 -1.544 1.00 96.69 196 ALA A C 1
ATOM 1498 O O . ALA A 1 196 ? -6.491 -5.971 -1.734 1.00 96.69 196 ALA A O 1
ATOM 1499 N N . ARG A 1 197 ? -8.282 -7.310 -1.878 1.00 96.81 197 ARG A N 1
ATOM 1500 C CA . ARG A 1 197 ? -7.561 -8.477 -2.402 1.00 96.81 197 ARG A CA 1
ATOM 1501 C C . ARG A 1 197 ? -6.714 -8.198 -3.653 1.00 96.81 197 ARG A C 1
ATOM 1503 O O . ARG A 1 197 ? -5.588 -8.689 -3.665 1.00 96.81 197 ARG A O 1
ATOM 1510 N N . PRO A 1 198 ? -7.161 -7.424 -4.663 1.00 96.69 198 PRO A N 1
ATOM 1511 C CA . PRO A 1 198 ? -6.354 -7.188 -5.862 1.00 96.69 198 PRO A CA 1
ATOM 1512 C C . PRO A 1 198 ? -4.966 -6.596 -5.568 1.00 96.69 198 PRO A C 1
ATOM 1514 O O . PRO A 1 198 ? -4.002 -6.942 -6.249 1.00 96.69 198 PRO A O 1
ATOM 1517 N N . ALA A 1 199 ? -4.836 -5.753 -4.537 1.00 96.38 199 ALA A N 1
ATOM 1518 C CA . ALA A 1 199 ? -3.547 -5.193 -4.118 1.00 96.38 199 ALA A CA 1
ATOM 1519 C C . ALA A 1 199 ? -2.628 -6.253 -3.480 1.00 96.38 199 ALA A C 1
ATOM 1521 O O . ALA A 1 199 ? -1.418 -6.271 -3.712 1.00 96.38 199 ALA A O 1
ATOM 1522 N N . VAL A 1 200 ? -3.204 -7.175 -2.704 1.00 97.94 200 VAL A N 1
ATOM 1523 C CA . VAL A 1 200 ? -2.465 -8.269 -2.055 1.00 97.94 200 VAL A CA 1
ATOM 1524 C C . VAL A 1 200 ? -2.033 -9.319 -3.085 1.00 97.94 200 VAL A C 1
ATOM 1526 O O . VAL A 1 200 ? -0.857 -9.682 -3.125 1.00 97.94 200 VAL A O 1
ATOM 1529 N N . ASP A 1 201 ? -2.948 -9.745 -3.963 1.00 96.56 201 ASP A N 1
ATOM 1530 C CA . ASP A 1 201 ? -2.685 -10.718 -5.034 1.00 96.56 201 ASP A CA 1
ATOM 1531 C C . ASP A 1 201 ? -1.577 -10.217 -5.979 1.00 96.56 201 ASP A C 1
ATOM 1533 O O . ASP A 1 201 ? -0.683 -10.977 -6.361 1.00 96.56 201 ASP A O 1
ATOM 1537 N N . HIS A 1 202 ? -1.574 -8.922 -6.324 1.00 95.19 202 HIS A N 1
ATOM 1538 C CA . HIS A 1 202 ? -0.523 -8.349 -7.167 1.00 95.19 202 HIS A CA 1
ATOM 1539 C C . HIS A 1 202 ? 0.871 -8.532 -6.560 1.00 95.19 202 HIS A C 1
ATOM 1541 O O . HIS A 1 202 ? 1.794 -8.929 -7.267 1.00 95.19 202 HIS A O 1
ATOM 1547 N N . LEU A 1 203 ? 1.039 -8.262 -5.261 1.00 94.81 203 LEU A N 1
ATOM 1548 C CA . LEU A 1 203 ? 2.329 -8.409 -4.586 1.00 94.81 203 LEU A CA 1
ATOM 1549 C C . LEU A 1 203 ? 2.715 -9.875 -4.369 1.00 94.81 203 LEU A C 1
ATOM 1551 O O . LEU A 1 203 ? 3.894 -10.214 -4.490 1.00 94.81 203 LEU A O 1
ATOM 1555 N N . ASP A 1 204 ? 1.750 -10.748 -4.078 1.00 95.69 204 ASP A N 1
ATOM 1556 C CA . ASP A 1 204 ? 2.025 -12.174 -3.893 1.00 95.69 204 ASP A CA 1
ATOM 1557 C C . ASP A 1 204 ? 2.482 -12.847 -5.196 1.00 95.69 204 ASP A C 1
ATOM 1559 O O . ASP A 1 204 ? 3.452 -13.612 -5.210 1.00 95.69 204 ASP A O 1
ATOM 1563 N N . THR A 1 205 ? 1.882 -12.466 -6.324 1.00 93.62 205 THR A N 1
ATOM 1564 C CA . THR A 1 205 ? 2.263 -12.985 -7.646 1.00 93.62 205 THR A CA 1
ATOM 1565 C C . THR A 1 205 ? 3.609 -12.467 -8.164 1.00 93.62 205 THR A C 1
ATOM 1567 O O . THR A 1 205 ? 4.132 -13.008 -9.143 1.00 93.62 205 THR A O 1
ATOM 1570 N N . GLN A 1 206 ? 4.230 -11.480 -7.503 1.00 92.44 206 GLN A N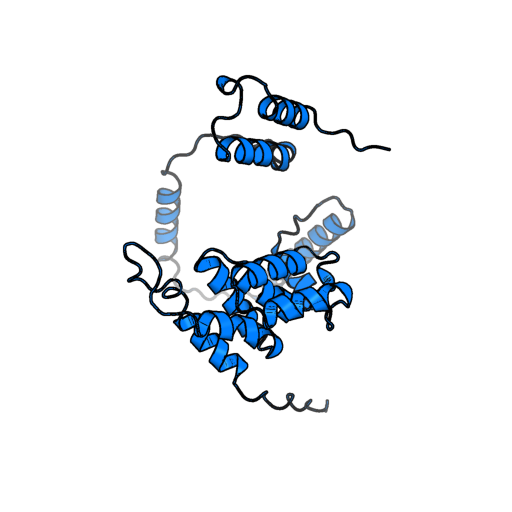 1
ATOM 1571 C CA . GLN A 1 206 ? 5.528 -10.965 -7.936 1.00 92.44 206 GLN A CA 1
ATOM 1572 C C . GLN A 1 206 ? 6.624 -12.039 -7.886 1.00 92.44 206 GLN A C 1
ATOM 1574 O O . GLN A 1 206 ? 6.707 -12.806 -6.913 1.00 92.44 206 GLN A O 1
ATOM 1579 N N . PRO A 1 207 ? 7.539 -12.066 -8.875 1.00 91.81 207 PRO A N 1
ATOM 1580 C CA . PRO A 1 207 ? 8.640 -13.015 -8.899 1.00 91.81 207 PRO A CA 1
ATOM 1581 C C . PRO A 1 207 ? 9.464 -12.993 -7.606 1.00 91.81 207 PRO A C 1
ATOM 1583 O O . PRO A 1 207 ? 9.833 -11.942 -7.085 1.00 91.81 207 PRO A O 1
ATOM 1586 N N . ARG A 1 208 ? 9.846 -14.177 -7.117 1.00 92.50 208 ARG A N 1
ATOM 1587 C CA . ARG A 1 208 ? 10.703 -14.338 -5.922 1.00 92.50 208 ARG A CA 1
ATOM 1588 C C . ARG A 1 208 ? 12.184 -14.025 -6.182 1.00 92.50 208 ARG A C 1
ATOM 1590 O O . ARG A 1 208 ? 13.048 -14.351 -5.372 1.00 92.50 208 ARG A O 1
ATOM 1597 N N . ARG A 1 209 ? 12.501 -13.472 -7.353 1.00 90.75 209 ARG A N 1
ATOM 1598 C CA . ARG A 1 209 ? 13.844 -13.109 -7.821 1.00 90.75 209 ARG A CA 1
ATOM 1599 C C . ARG A 1 209 ? 13.717 -11.870 -8.700 1.00 90.75 209 ARG A C 1
ATOM 1601 O O . ARG A 1 209 ? 12.714 -11.713 -9.383 1.00 90.75 209 ARG A O 1
ATOM 1608 N N . GLY A 1 210 ? 14.733 -11.018 -8.700 1.00 85.94 210 GLY A N 1
ATOM 1609 C CA . GLY A 1 210 ? 14.754 -9.779 -9.485 1.00 85.94 210 GLY A CA 1
ATOM 1610 C C . GLY A 1 210 ? 15.374 -8.602 -8.740 1.00 85.94 210 GLY A C 1
ATOM 1611 O O . GLY A 1 210 ? 15.802 -7.641 -9.371 1.00 85.94 210 GLY A O 1
ATOM 1612 N N . CYS A 1 211 ? 15.519 -8.701 -7.416 1.00 85.62 211 CYS A N 1
ATOM 1613 C CA . CYS A 1 211 ? 16.145 -7.665 -6.603 1.00 85.62 211 CYS A CA 1
ATOM 1614 C C . CYS A 1 211 ? 17.591 -7.991 -6.211 1.00 85.62 211 CYS A C 1
ATOM 1616 O O . CYS A 1 211 ? 18.036 -9.144 -6.214 1.00 85.62 211 CYS A O 1
ATOM 1618 N N . GLY A 1 212 ? 18.320 -6.939 -5.832 1.00 82.75 212 GLY A N 1
ATOM 1619 C CA . GLY A 1 212 ? 19.692 -7.018 -5.338 1.00 82.75 212 GLY A CA 1
ATOM 1620 C C . GLY A 1 212 ? 20.739 -7.243 -6.431 1.00 82.75 212 GLY A C 1
ATOM 1621 O O . GLY A 1 212 ? 20.468 -7.184 -7.632 1.00 82.75 212 GLY A O 1
ATOM 1622 N N . ARG A 1 213 ? 21.979 -7.504 -6.002 1.00 80.44 213 ARG A N 1
ATOM 1623 C CA . ARG A 1 213 ? 23.109 -7.726 -6.913 1.00 80.44 213 ARG A CA 1
ATOM 1624 C C . ARG A 1 213 ? 22.855 -9.000 -7.728 1.00 80.44 213 ARG A C 1
ATOM 1626 O O . ARG A 1 213 ? 22.744 -10.085 -7.162 1.00 80.44 213 ARG A O 1
ATOM 1633 N N . ASN A 1 214 ? 22.763 -8.861 -9.049 1.00 87.88 214 ASN A N 1
ATOM 1634 C CA . ASN A 1 214 ? 22.464 -9.929 -10.016 1.00 87.88 214 ASN A CA 1
ATOM 1635 C C . ASN A 1 214 ? 21.026 -10.491 -9.967 1.00 87.88 214 ASN A C 1
ATOM 1637 O O . ASN A 1 214 ? 20.802 -11.591 -10.469 1.00 87.88 214 ASN A O 1
ATOM 1641 N N . GLY A 1 215 ? 20.063 -9.787 -9.353 1.00 86.19 215 GLY A N 1
ATOM 1642 C CA . GLY A 1 215 ? 18.642 -10.166 -9.397 1.00 86.19 215 GLY A CA 1
ATOM 1643 C C . GLY A 1 215 ? 18.304 -11.493 -8.706 1.00 86.19 215 GLY A C 1
ATOM 1644 O O . GLY A 1 215 ? 17.329 -12.150 -9.063 1.00 86.19 215 GLY A O 1
ATOM 1645 N N . ARG A 1 216 ? 19.118 -11.938 -7.742 1.00 89.31 216 ARG A N 1
ATOM 1646 C CA . ARG A 1 216 ? 18.948 -13.246 -7.081 1.00 89.31 216 ARG A CA 1
ATOM 1647 C C . ARG A 1 216 ? 18.070 -13.206 -5.833 1.00 89.31 216 ARG A C 1
ATOM 1649 O O . ARG A 1 216 ? 17.715 -14.267 -5.329 1.00 89.31 216 ARG A O 1
ATOM 1656 N N . THR A 1 217 ? 17.739 -12.018 -5.340 1.00 90.56 217 THR A N 1
ATOM 1657 C CA . THR A 1 217 ? 17.004 -11.836 -4.087 1.00 90.56 217 THR A CA 1
ATOM 1658 C C . THR A 1 217 ? 15.522 -11.592 -4.360 1.00 90.56 217 THR A C 1
ATOM 1660 O O . THR A 1 217 ? 15.166 -10.944 -5.348 1.00 90.56 217 THR A O 1
ATOM 1663 N N . ASP A 1 218 ? 14.665 -12.092 -3.468 1.00 92.62 218 ASP A N 1
ATOM 1664 C CA . ASP A 1 218 ? 13.236 -11.779 -3.453 1.00 92.62 218 ASP A CA 1
ATOM 1665 C C . ASP A 1 218 ? 13.028 -10.336 -2.985 1.00 92.62 218 ASP A C 1
ATOM 1667 O O . ASP A 1 218 ? 13.392 -9.980 -1.863 1.00 92.62 218 ASP A O 1
ATOM 1671 N N . CYS A 1 219 ? 12.431 -9.511 -3.844 1.00 90.19 219 CYS A N 1
ATOM 1672 C CA . CYS A 1 219 ? 12.090 -8.125 -3.532 1.00 90.19 219 CYS A CA 1
ATOM 1673 C C . CYS A 1 219 ? 11.133 -8.007 -2.338 1.00 90.19 219 CYS A C 1
ATOM 1675 O O . CYS A 1 219 ? 11.170 -7.015 -1.612 1.00 90.19 219 CYS A O 1
ATOM 1677 N N . TYR A 1 220 ? 10.294 -9.025 -2.135 1.00 93.62 220 TYR A N 1
ATOM 1678 C CA . TYR A 1 220 ? 9.209 -9.031 -1.159 1.00 93.62 220 TYR A CA 1
ATOM 1679 C C . TYR A 1 220 ? 9.387 -10.115 -0.097 1.00 93.62 220 TYR A C 1
ATOM 1681 O O . TYR A 1 220 ? 8.478 -10.349 0.693 1.00 93.62 220 TYR A O 1
ATOM 1689 N N . GLY A 1 221 ? 10.570 -10.741 -0.022 1.00 94.56 221 GLY A N 1
ATOM 1690 C CA . GLY A 1 221 ? 10.849 -11.847 0.904 1.00 94.56 221 GLY A CA 1
ATOM 1691 C C . GLY A 1 221 ? 10.513 -11.518 2.363 1.00 94.56 221 GLY A C 1
ATOM 1692 O O . GLY A 1 221 ? 10.037 -12.365 3.104 1.00 94.56 221 GLY A O 1
ATOM 1693 N N . CYS A 1 222 ? 10.683 -10.254 2.751 1.00 95.62 222 CYS A N 1
ATOM 1694 C CA . CYS A 1 222 ? 10.395 -9.724 4.083 1.00 95.62 222 CYS A CA 1
ATOM 1695 C C . CYS A 1 222 ? 8.904 -9.665 4.472 1.00 95.62 222 CYS A C 1
ATOM 1697 O O . CYS A 1 222 ? 8.618 -9.444 5.651 1.00 95.62 222 CYS A O 1
ATOM 1699 N N . ILE A 1 223 ? 7.983 -9.779 3.509 1.00 97.50 223 ILE A N 1
ATOM 1700 C CA . ILE A 1 223 ? 6.528 -9.679 3.714 1.00 97.50 223 ILE A CA 1
ATOM 1701 C C . ILE A 1 223 ? 5.757 -10.895 3.183 1.00 97.50 223 ILE A C 1
ATOM 1703 O O . ILE A 1 223 ? 4.533 -10.878 3.212 1.00 97.50 223 ILE A O 1
ATOM 1707 N N . ARG A 1 224 ? 6.437 -11.941 2.686 1.00 96.31 224 ARG A N 1
ATOM 1708 C CA . ARG A 1 224 ? 5.778 -13.127 2.101 1.00 96.31 224 ARG A CA 1
ATOM 1709 C C . ARG A 1 224 ? 4.831 -13.821 3.076 1.00 96.31 224 ARG A C 1
ATOM 1711 O O . ARG A 1 224 ? 3.731 -14.196 2.679 1.00 96.31 224 ARG A O 1
ATOM 1718 N N . ASP A 1 225 ? 5.242 -13.937 4.332 1.00 97.31 225 ASP A N 1
ATOM 1719 C CA . ASP A 1 225 ? 4.411 -14.541 5.374 1.00 97.31 225 ASP A CA 1
ATOM 1720 C C . ASP A 1 225 ? 3.174 -13.668 5.627 1.00 97.31 225 ASP A C 1
ATOM 1722 O O . ASP A 1 225 ? 2.050 -14.142 5.516 1.00 97.31 225 ASP A O 1
ATOM 1726 N N . SER A 1 226 ? 3.364 -12.352 5.790 1.00 97.75 226 SER A N 1
ATOM 1727 C CA . SER A 1 226 ? 2.262 -11.398 5.969 1.00 97.75 226 SER A CA 1
ATOM 1728 C C . SER A 1 226 ? 1.280 -11.376 4.792 1.00 97.75 226 SER A C 1
ATOM 1730 O O . SER A 1 226 ? 0.084 -11.226 5.022 1.00 97.75 226 SER A O 1
ATOM 1732 N N . LEU A 1 227 ? 1.763 -11.517 3.549 1.00 98.00 227 LEU A N 1
ATOM 1733 C CA . LEU A 1 227 ? 0.919 -11.635 2.353 1.00 98.00 227 LEU A CA 1
ATOM 1734 C C . LEU A 1 227 ? 0.061 -12.903 2.413 1.00 98.00 227 LEU A C 1
ATOM 1736 O O . LEU A 1 227 ? -1.146 -12.824 2.200 1.00 98.00 227 LEU A O 1
ATOM 1740 N N . SER A 1 228 ? 0.673 -14.040 2.753 1.00 96.94 228 SER A N 1
ATOM 1741 C CA . SER A 1 228 ? -0.018 -15.331 2.869 1.00 96.94 228 SER A CA 1
ATOM 1742 C C . SER A 1 228 ? -1.097 -15.279 3.956 1.00 96.94 228 SER A C 1
ATOM 1744 O O . SER A 1 228 ? -2.259 -15.567 3.682 1.00 96.94 228 SER A O 1
ATOM 1746 N N . ASP A 1 229 ? -0.747 -14.784 5.147 1.00 97.50 229 ASP A N 1
ATOM 1747 C CA . ASP A 1 229 ? -1.676 -14.631 6.272 1.00 97.50 229 ASP A CA 1
ATOM 1748 C C . ASP A 1 229 ? -2.851 -13.703 5.926 1.00 97.50 229 ASP A C 1
ATOM 1750 O O . ASP A 1 229 ? -3.996 -13.933 6.319 1.00 97.50 229 ASP A O 1
ATOM 1754 N N . THR A 1 230 ? -2.584 -12.615 5.198 1.00 97.88 230 THR A N 1
ATOM 1755 C CA . THR A 1 230 ? -3.636 -11.691 4.761 1.00 97.88 230 THR A CA 1
ATOM 1756 C C . THR A 1 230 ? -4.545 -12.345 3.719 1.00 97.88 230 THR A C 1
ATOM 1758 O O . THR A 1 230 ? -5.764 -12.199 3.811 1.00 97.88 230 THR A O 1
ATOM 1761 N N . LEU A 1 231 ? -4.003 -13.107 2.763 1.00 97.44 231 LEU A N 1
ATOM 1762 C CA . LEU A 1 231 ? -4.811 -13.842 1.786 1.00 97.44 231 LEU A CA 1
ATOM 1763 C C . LEU A 1 231 ? -5.690 -14.907 2.445 1.00 97.44 231 LEU A C 1
ATOM 1765 O O . LEU A 1 231 ? -6.841 -15.057 2.038 1.00 97.44 231 LEU A O 1
ATOM 1769 N N . ASP A 1 232 ? -5.210 -15.597 3.478 1.00 96.88 232 ASP A N 1
ATOM 1770 C CA . ASP A 1 232 ? -6.016 -16.562 4.231 1.00 96.88 232 ASP A CA 1
ATOM 1771 C C . ASP A 1 232 ? -7.250 -15.900 4.860 1.00 96.88 232 ASP A C 1
ATOM 1773 O O . ASP A 1 232 ? -8.366 -16.411 4.729 1.00 96.88 232 ASP A O 1
ATOM 1777 N N . VAL A 1 233 ? -7.085 -14.715 5.459 1.00 95.62 233 VAL A N 1
ATOM 1778 C CA . VAL A 1 233 ? -8.205 -13.939 6.017 1.00 95.62 233 VAL A CA 1
ATOM 1779 C C . VAL A 1 233 ? -9.172 -13.473 4.928 1.00 95.62 233 VAL A C 1
ATOM 1781 O O . VAL A 1 233 ? -10.384 -13.607 5.090 1.00 95.62 233 VAL A O 1
ATOM 1784 N N . LEU A 1 234 ? -8.669 -12.974 3.795 1.00 94.75 234 LEU A N 1
ATOM 1785 C CA . LEU A 1 234 ? -9.526 -12.503 2.699 1.00 94.75 234 LEU A CA 1
ATOM 1786 C C . LEU A 1 234 ? -10.260 -13.653 1.983 1.00 94.75 234 LEU A C 1
ATOM 1788 O O . LEU A 1 234 ? -11.352 -13.455 1.441 1.00 94.75 234 LEU A O 1
ATOM 1792 N N . ASN A 1 235 ? -9.692 -14.861 1.986 1.00 93.62 235 ASN A N 1
ATOM 1793 C CA . ASN A 1 235 ? -10.297 -16.058 1.402 1.00 93.62 235 ASN A CA 1
ATOM 1794 C C . ASN A 1 235 ? -11.254 -16.782 2.354 1.00 93.62 235 ASN A C 1
ATOM 1796 O O . ASN A 1 235 ? -12.110 -17.539 1.884 1.00 93.62 235 ASN A O 1
ATOM 1800 N N . ALA A 1 236 ? -11.148 -16.549 3.664 1.00 87.50 236 ALA A N 1
ATOM 1801 C CA . ALA A 1 236 ? -12.031 -17.164 4.641 1.00 87.50 236 ALA A CA 1
ATOM 1802 C C . ALA A 1 236 ? -13.500 -16.866 4.286 1.00 87.50 236 ALA A C 1
ATOM 1804 O O . ALA A 1 236 ? -13.843 -15.715 3.982 1.00 87.50 236 ALA A O 1
ATOM 1805 N N . PRO A 1 237 ? -14.391 -17.877 4.265 1.00 75.50 237 PRO A N 1
ATOM 1806 C CA . PRO A 1 237 ? -15.814 -17.651 4.049 1.00 75.50 237 PRO A CA 1
ATOM 1807 C C . PRO A 1 237 ? -16.312 -16.641 5.081 1.00 75.50 237 PRO A C 1
ATOM 1809 O O . PRO A 1 237 ? -16.039 -16.798 6.270 1.00 75.50 237 PRO A O 1
ATOM 1812 N N . THR A 1 238 ? -17.006 -15.595 4.622 1.00 62.03 238 THR A N 1
ATOM 1813 C CA . THR A 1 238 ? -17.581 -14.583 5.509 1.00 62.03 238 THR A CA 1
ATOM 1814 C C . THR A 1 238 ? -18.404 -15.311 6.573 1.00 62.03 238 THR A C 1
ATOM 1816 O O . THR A 1 238 ? -19.342 -16.026 6.199 1.00 62.03 238 THR A O 1
ATOM 1819 N N . PRO A 1 239 ? -18.057 -15.212 7.870 1.00 56.78 239 PRO A N 1
ATOM 1820 C CA . PRO A 1 239 ? -18.877 -15.825 8.898 1.00 56.78 239 PRO A CA 1
ATOM 1821 C C . PRO A 1 239 ? -20.286 -15.230 8.781 1.00 56.78 239 PRO A C 1
ATOM 1823 O O . PRO A 1 239 ? -20.412 -14.028 8.520 1.00 56.78 239 PRO A O 1
ATOM 1826 N N . PRO A 1 240 ? -21.352 -16.044 8.908 1.00 47.59 240 PRO A N 1
ATOM 1827 C CA . PRO A 1 240 ? -22.709 -15.520 8.871 1.00 47.59 240 PRO A CA 1
ATOM 1828 C C . PRO A 1 240 ? -22.812 -14.381 9.893 1.00 47.59 240 PRO A C 1
ATOM 1830 O O . PRO A 1 240 ? -22.217 -14.504 10.971 1.00 47.59 240 PRO A O 1
ATOM 1833 N N . PRO A 1 241 ? -23.510 -13.273 9.570 1.00 50.72 241 PRO A N 1
ATOM 1834 C CA . PRO A 1 241 ? -23.642 -12.159 10.497 1.00 50.72 241 PRO A CA 1
ATOM 1835 C C . PRO A 1 241 ? -24.118 -12.730 11.826 1.00 50.72 241 PRO A C 1
ATOM 1837 O O . PRO A 1 241 ? -25.095 -13.484 11.847 1.00 50.72 241 PRO A O 1
ATOM 1840 N N . ALA A 1 242 ? -23.368 -12.453 12.897 1.00 54.00 242 ALA A N 1
ATOM 1841 C CA . ALA A 1 242 ? -23.675 -12.946 14.229 1.00 54.00 242 ALA A CA 1
ATOM 1842 C C . ALA A 1 242 ? -25.163 -12.701 14.477 1.00 54.00 242 ALA A C 1
ATOM 1844 O O . ALA A 1 242 ? -25.604 -11.550 14.473 1.00 54.00 242 ALA A O 1
ATOM 1845 N N . ALA A 1 243 ? -25.937 -13.787 14.573 1.00 45.38 243 ALA A N 1
ATOM 1846 C CA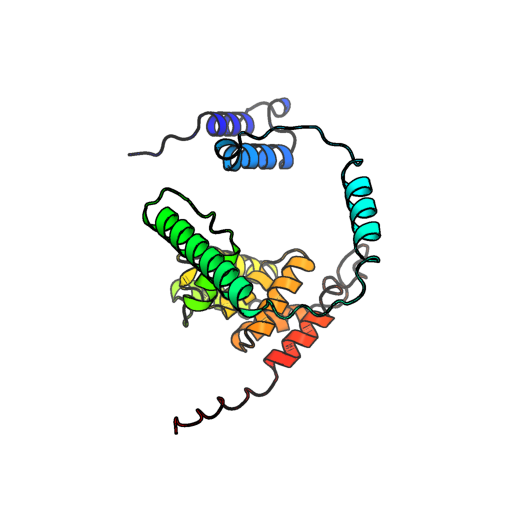 . ALA A 1 243 ? -27.371 -13.712 14.762 1.00 45.38 243 ALA A CA 1
ATOM 1847 C C . ALA A 1 243 ? -27.610 -12.786 15.950 1.00 45.38 243 ALA A C 1
ATOM 1849 O O . ALA A 1 243 ? -27.141 -13.069 17.054 1.00 45.38 243 ALA A O 1
ATOM 1850 N N . ALA A 1 244 ? -28.254 -11.648 15.692 1.00 46.34 244 ALA A N 1
ATOM 1851 C CA . ALA A 1 244 ? -28.614 -10.701 16.723 1.00 46.34 244 ALA A CA 1
ATOM 1852 C C . ALA A 1 244 ? -29.402 -11.476 17.778 1.00 46.34 244 ALA A C 1
ATOM 1854 O O . ALA A 1 244 ? -30.523 -11.914 17.522 1.00 46.34 244 ALA A O 1
ATOM 1855 N N . THR A 1 245 ? -28.784 -11.717 18.933 1.00 52.28 245 THR A N 1
ATOM 1856 C CA . THR A 1 245 ? -29.474 -12.294 20.080 1.00 52.28 245 THR A CA 1
ATOM 1857 C C . THR A 1 245 ? -30.605 -11.323 20.407 1.00 52.28 245 THR A C 1
ATOM 1859 O O . THR A 1 245 ? -30.306 -10.175 20.751 1.00 52.28 245 THR A O 1
ATOM 1862 N N . PRO A 1 246 ? -31.885 -11.705 20.247 1.00 50.09 246 PRO A N 1
ATOM 1863 C CA . PRO A 1 246 ? -32.971 -10.793 20.551 1.00 50.09 246 PRO A CA 1
ATOM 1864 C C . PRO A 1 246 ? -32.879 -10.405 22.034 1.00 50.09 246 PRO A C 1
ATOM 1866 O O . PRO A 1 246 ? -32.583 -11.274 22.867 1.00 50.09 246 PRO A O 1
ATOM 1869 N N . PRO A 1 247 ? -33.090 -9.124 22.383 1.00 59.94 247 PRO A N 1
ATOM 1870 C CA . PRO A 1 247 ? -33.179 -8.731 23.781 1.00 59.94 247 PRO A CA 1
ATOM 1871 C C . PRO A 1 247 ? -34.313 -9.525 24.448 1.00 59.94 247 PRO A C 1
ATOM 1873 O O . PRO A 1 247 ? -35.391 -9.675 23.869 1.00 59.94 247 PRO A O 1
ATOM 1876 N N . ARG A 1 248 ? -34.024 -10.086 25.627 1.00 63.72 248 ARG A N 1
ATOM 1877 C CA . ARG A 1 248 ? -35.009 -10.764 26.480 1.00 63.72 248 ARG A CA 1
ATOM 1878 C C . ARG A 1 248 ? -35.918 -9.768 27.179 1.00 63.72 248 ARG A C 1
ATOM 1880 O O . ARG A 1 248 ? -35.399 -8.701 27.575 1.00 63.72 248 ARG A O 1
#

Sequence (248 aa):
EWAHLPEELDELIFSLLETKPADRPATAAEVRDALLVLAYGHSAHGKDPALNDTGARKARAKRAEQTTASALKPQRKARRALFWVLGVLTGVAATVGGLVYLGLLAMPIDEDFNLILRATGQGTTVPEVLEADVAIMNESAETGDRRDAARRVLAYEPSTELPAWLEAAAQLEAARSCEARRVALDRIRELGDRRARPAVDHLDTQPRRGCGRNGRTDCYGCIRDSLSDTLDVLNAPTPPPAAATPPR

pLDDT: mean 76.2, std 21.07, range [32.81, 98.38]

Foldseek 3Di:
DDPDDDPLVVVLVCQCVPPDPVSHDPDPVVSVVSVVCVVCVVVDPDDDPDDDDDPVVVVVVVVVVVPPDDDDDDDPPPPVVVVVVVVVVVVVVVVVVVCVVVVVDDDPPPCVVVVVVLVVQAAPDDPPVLPVLLCQLQPPLDLVSVQVSLVVLCVDPPPSPHHQLSVLLSQLSVDDDLVSNLVSLVSLLVVLDLSSVSSLVSLQPDDQFQDDDPRRHGPNPSCNVSSVSS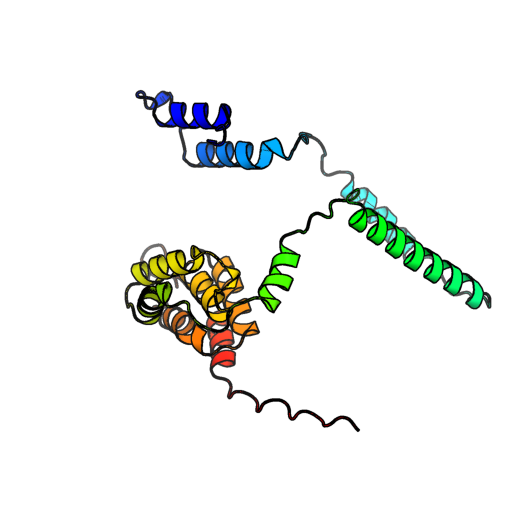VCSNPPDDDDPPPPPPDD

Radius of gyration: 27.11 Å; chains: 1; bounding box: 63×56×74 Å